Protein AF-A0AA38CW52-F1 (afdb_monomer)

Mean predicted aligned error: 12.87 Å

Organism: NCBI:txid1930061

pLDDT: mean 74.66, std 17.67, range [32.78, 95.69]

Sequence (264 aa):
MTMGLDLRPLRDRVPSAEVERVRSEAAQGLHGTGPANAAGAGGRSVTATVGTIAVVAGVPGVIVGVVVALTEPGLVLPAVVGTVLLVALLGTAVSAGPLRRARRWERHARMELFASRNALTFRMAAEPTEVPGAVATARAATGVHRDVVSGDAGGRRVAMGTRVHRVAQVTSQEHGTRTDHRPRYLTWAALRCEPALGEAELGGVRRDLVRAAGDGVEVLGDADWIVVGHESRWNTARRLPELLTLLEGVAPATAREPDTRDVP

Nearest PDB structures (foldseek):
  2plg-assembly1_A  TM=4.450E-01  e=1.018E-01  Synechococcus elongatus
  2plg-assembly1_B  TM=4.805E-01  e=3.272E-01  Synechococcus elongatus

Structure (mmCIF, N/CA/C/O backbone):
data_AF-A0AA38CW52-F1
#
_entry.id   AF-A0AA38CW52-F1
#
loop_
_atom_site.group_PDB
_atom_site.id
_atom_site.type_symbol
_atom_site.label_atom_id
_atom_site.label_alt_id
_atom_site.label_comp_id
_atom_site.label_asym_id
_atom_site.label_entity_id
_atom_site.label_seq_id
_atom_site.pdbx_PDB_ins_code
_atom_site.Cartn_x
_atom_site.Cartn_y
_atom_site.Cartn_z
_atom_site.occupancy
_atom_site.B_iso_or_equiv
_atom_site.auth_seq_id
_atom_site.auth_comp_id
_atom_site.auth_asym_id
_atom_site.auth_atom_id
_atom_site.pdbx_PDB_model_num
ATOM 1 N N . MET A 1 1 ? -13.386 -11.142 15.582 1.00 60.44 1 MET A N 1
ATOM 2 C CA . MET A 1 1 ? -13.877 -10.887 14.210 1.00 60.44 1 MET A CA 1
ATOM 3 C C . MET A 1 1 ? -12.691 -10.888 13.260 1.00 60.44 1 MET A C 1
ATOM 5 O O . MET A 1 1 ? -11.693 -10.253 13.574 1.00 60.44 1 MET A O 1
ATOM 9 N N . THR A 1 2 ? -12.766 -11.627 12.154 1.00 78.56 2 THR A N 1
ATOM 10 C CA . THR A 1 2 ? -11.749 -11.630 11.085 1.00 78.56 2 THR A CA 1
ATOM 11 C C . THR A 1 2 ? -12.042 -10.510 10.084 1.00 78.56 2 THR A C 1
ATOM 13 O O . THR A 1 2 ? -13.217 -10.246 9.831 1.00 78.56 2 THR A O 1
ATOM 16 N N . MET A 1 3 ? -11.027 -9.886 9.472 1.00 84.38 3 MET A N 1
ATOM 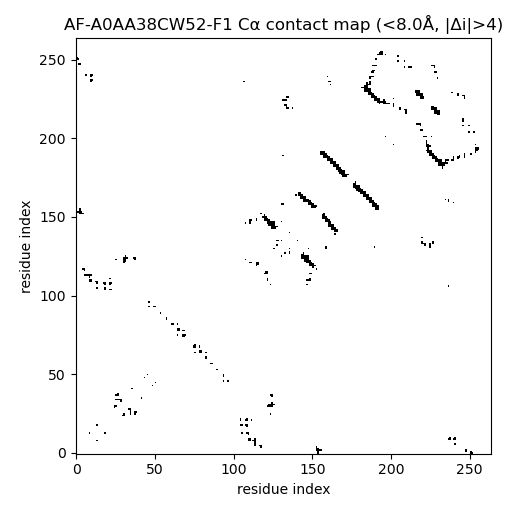17 C CA . MET A 1 3 ? -11.255 -8.801 8.497 1.00 84.38 3 MET A CA 1
ATOM 18 C C . MET A 1 3 ? -11.882 -9.306 7.184 1.00 84.38 3 MET A C 1
ATOM 20 O O . MET A 1 3 ? -12.506 -8.528 6.468 1.00 84.38 3 MET A O 1
ATOM 24 N N . GLY A 1 4 ? -11.758 -10.606 6.884 1.00 88.19 4 GLY A N 1
ATOM 25 C CA . GLY A 1 4 ? -12.446 -11.253 5.757 1.00 88.19 4 GLY A CA 1
ATOM 26 C C . GLY A 1 4 ? -11.907 -10.857 4.380 1.00 88.19 4 GLY A C 1
ATOM 27 O O . GLY A 1 4 ? -12.634 -10.941 3.395 1.00 88.19 4 GLY A O 1
ATOM 28 N N . LEU A 1 5 ? -10.651 -10.410 4.310 1.00 91.88 5 LEU A N 1
ATOM 29 C CA . LEU A 1 5 ? -10.045 -9.889 3.086 1.00 91.88 5 LEU A CA 1
ATOM 30 C C . LEU A 1 5 ? -9.608 -11.017 2.131 1.00 91.88 5 LEU A C 1
ATOM 32 O O . LEU A 1 5 ? -8.896 -11.942 2.527 1.00 91.88 5 LEU A O 1
ATOM 36 N N . ASP A 1 6 ? -9.941 -10.910 0.840 1.00 93.44 6 ASP A N 1
ATOM 37 C CA . ASP A 1 6 ? -9.352 -11.740 -0.215 1.00 93.44 6 ASP A CA 1
ATOM 38 C C . ASP A 1 6 ? -7.913 -11.285 -0.489 1.00 93.44 6 ASP A C 1
ATOM 40 O O . ASP A 1 6 ? -7.669 -10.289 -1.174 1.00 93.44 6 ASP A O 1
ATOM 44 N N . LEU A 1 7 ? -6.946 -12.039 0.040 1.00 92.94 7 LEU A N 1
ATOM 45 C CA . LEU A 1 7 ? -5.513 -11.765 -0.105 1.00 92.94 7 LEU A CA 1
ATOM 46 C C . LEU A 1 7 ? -4.901 -12.341 -1.394 1.00 92.94 7 LEU A C 1
ATOM 48 O O . LEU A 1 7 ? -3.725 -12.081 -1.667 1.00 92.94 7 LEU A O 1
ATOM 52 N N . ARG A 1 8 ? -5.648 -13.121 -2.195 1.00 92.19 8 ARG A N 1
ATOM 53 C CA . ARG A 1 8 ? -5.127 -13.741 -3.432 1.00 92.19 8 ARG A CA 1
ATOM 54 C C . ARG A 1 8 ? -4.538 -12.720 -4.411 1.00 92.19 8 ARG A C 1
ATOM 56 O O . ARG A 1 8 ? -3.411 -12.946 -4.856 1.00 92.19 8 ARG A O 1
ATOM 63 N N . PRO A 1 9 ? -5.177 -11.557 -4.673 1.00 90.94 9 PRO A N 1
ATOM 64 C CA . PRO A 1 9 ? -4.601 -10.538 -5.549 1.00 90.94 9 PRO A CA 1
ATOM 65 C C . PRO A 1 9 ? -3.183 -10.123 -5.151 1.00 90.94 9 PRO A C 1
ATOM 67 O O . PRO A 1 9 ? -2.341 -9.923 -6.018 1.00 90.94 9 PRO A O 1
ATOM 70 N N . LEU A 1 10 ? -2.875 -10.055 -3.851 1.00 89.44 10 LEU A N 1
ATOM 71 C CA . LEU A 1 10 ? -1.559 -9.630 -3.363 1.00 89.44 10 LEU A CA 1
ATOM 72 C C . LEU A 1 10 ? -0.455 -10.680 -3.581 1.00 89.44 10 LEU A C 1
ATOM 74 O O . LEU A 1 10 ? 0.732 -10.337 -3.593 1.00 89.44 10 LEU A O 1
ATOM 78 N N . ARG A 1 11 ? -0.833 -11.950 -3.751 1.00 88.31 11 ARG A N 1
ATOM 79 C CA . ARG A 1 11 ? 0.085 -13.087 -3.920 1.00 88.31 11 ARG A CA 1
ATOM 80 C C . ARG A 1 11 ? 0.289 -13.433 -5.390 1.00 88.31 11 ARG A C 1
ATOM 82 O O . ARG A 1 11 ? 1.412 -13.728 -5.805 1.00 88.31 11 ARG A O 1
ATOM 89 N N . ASP A 1 12 ? -0.779 -13.335 -6.168 1.00 89.19 12 ASP A N 1
ATOM 90 C CA . ASP A 1 12 ? -0.811 -13.834 -7.530 1.00 89.19 12 ASP A CA 1
ATOM 91 C C . ASP A 1 12 ? -0.157 -12.866 -8.532 1.00 89.19 12 ASP A C 1
ATOM 93 O O . ASP A 1 12 ? 0.150 -11.689 -8.268 1.00 89.19 12 ASP A O 1
ATOM 97 N N . ARG A 1 13 ? 0.118 -13.399 -9.725 1.00 88.19 13 ARG A N 1
ATOM 98 C CA . ARG A 1 13 ? 0.497 -12.573 -10.873 1.00 88.19 13 ARG A CA 1
ATOM 99 C C . ARG A 1 13 ? -0.733 -11.836 -11.382 1.00 88.19 13 ARG A C 1
ATOM 101 O O . ARG A 1 13 ? -1.811 -12.413 -11.481 1.00 88.19 13 ARG A O 1
ATOM 108 N N . VAL A 1 14 ? -0.539 -10.575 -11.748 1.00 89.88 14 VAL A N 1
ATOM 109 C CA . VAL A 1 14 ? -1.603 -9.752 -12.319 1.00 89.88 14 VAL A CA 1
ATOM 110 C C . VAL A 1 14 ? -1.649 -9.981 -13.834 1.00 89.88 14 VAL A C 1
ATOM 112 O O . VAL A 1 14 ? -0.596 -9.886 -14.475 1.00 89.88 14 VAL A O 1
ATOM 115 N N . PRO A 1 15 ? -2.818 -10.291 -14.424 1.00 92.19 15 PRO A N 1
ATOM 116 C CA . PRO A 1 15 ? -2.959 -10.411 -15.872 1.00 92.19 15 PRO A CA 1
ATOM 117 C C . PRO A 1 15 ? -2.550 -9.120 -16.588 1.00 92.19 15 PRO A C 1
ATOM 119 O O . PRO A 1 15 ? -2.844 -8.023 -16.121 1.00 92.19 15 PRO A O 1
ATOM 122 N N . SER A 1 16 ? -1.919 -9.226 -17.759 1.00 89.75 16 SER A N 1
ATOM 123 C CA . SER A 1 16 ? -1.466 -8.047 -18.516 1.00 89.75 16 SER A CA 1
ATOM 124 C C . SER A 1 16 ? -2.604 -7.094 -18.896 1.00 89.75 16 SER A C 1
ATOM 126 O O . SER A 1 16 ? -2.389 -5.886 -18.924 1.00 89.75 16 SER A O 1
ATOM 128 N N . ALA A 1 17 ? -3.810 -7.622 -19.131 1.00 91.00 17 ALA A N 1
ATOM 129 C CA . ALA A 1 17 ? -5.000 -6.818 -19.403 1.00 91.00 17 ALA A CA 1
ATOM 130 C C . ALA A 1 17 ? -5.356 -5.888 -18.229 1.00 91.00 17 ALA A C 1
ATOM 132 O O . ALA A 1 17 ? -5.648 -4.716 -18.445 1.00 91.00 17 ALA A O 1
ATOM 133 N N . GLU A 1 18 ? -5.241 -6.373 -16.989 1.00 91.62 18 GLU A N 1
ATOM 134 C CA . GLU A 1 18 ? -5.485 -5.564 -15.786 1.00 91.62 18 GLU A CA 1
ATOM 135 C C . GLU A 1 18 ? -4.424 -4.479 -15.608 1.00 91.62 18 GLU A C 1
ATOM 137 O O . GLU A 1 18 ? -4.729 -3.343 -15.252 1.00 91.62 18 GLU A O 1
ATOM 142 N N . VAL A 1 19 ? -3.165 -4.806 -15.911 1.00 90.19 19 VAL A N 1
ATOM 143 C CA . VAL A 1 19 ? -2.073 -3.827 -15.867 1.00 90.19 19 VAL A CA 1
ATOM 144 C C . VAL A 1 19 ? -2.330 -2.670 -16.832 1.00 90.19 19 VAL A C 1
ATOM 146 O O . VAL A 1 19 ? -2.121 -1.513 -16.466 1.00 90.19 19 VAL A O 1
ATOM 149 N N . GLU A 1 20 ? -2.795 -2.965 -18.047 1.00 88.00 20 GLU A N 1
ATOM 150 C CA . GLU A 1 20 ? -3.087 -1.934 -19.043 1.00 88.00 20 GLU A CA 1
ATOM 151 C C . GLU A 1 20 ? -4.363 -1.147 -18.706 1.00 88.00 20 GLU A C 1
ATOM 153 O O . GLU A 1 20 ? -4.368 0.074 -18.859 1.00 88.00 20 GLU A O 1
ATOM 158 N N . ARG A 1 21 ? -5.399 -1.799 -18.156 1.00 92.44 21 ARG A N 1
ATOM 159 C CA . ARG A 1 21 ? -6.604 -1.116 -17.655 1.00 92.44 21 ARG A CA 1
ATOM 160 C C . ARG A 1 21 ? -6.247 -0.077 -16.595 1.00 92.44 21 ARG A C 1
ATOM 162 O O . ARG A 1 21 ? -6.518 1.106 -16.785 1.00 92.44 21 ARG A O 1
ATOM 169 N N . VAL A 1 22 ? -5.562 -0.492 -15.528 1.00 87.69 22 VAL A N 1
ATOM 170 C CA . VAL A 1 22 ? -5.177 0.400 -14.420 1.00 87.69 22 VAL A CA 1
ATOM 171 C C . VAL A 1 22 ? -4.266 1.526 -14.905 1.00 87.69 22 VAL A C 1
ATOM 173 O O . VAL A 1 22 ? -4.347 2.660 -14.431 1.00 87.69 22 VAL A O 1
ATOM 176 N N . ARG A 1 23 ? -3.415 1.250 -15.895 1.00 87.12 23 ARG A N 1
ATOM 177 C CA . ARG A 1 23 ? -2.596 2.273 -16.544 1.00 87.12 23 ARG A CA 1
ATOM 178 C C . ARG A 1 23 ? -3.428 3.299 -17.310 1.00 87.12 23 ARG A C 1
ATOM 180 O O . ARG A 1 23 ? -3.154 4.493 -17.182 1.00 87.12 23 ARG A O 1
ATOM 187 N N . SER A 1 24 ? -4.413 2.853 -18.084 1.00 84.75 24 SER A N 1
ATOM 188 C CA . SER A 1 24 ? -5.332 3.728 -18.815 1.00 84.75 24 SER A CA 1
ATOM 189 C C . SER A 1 24 ? -6.151 4.596 -17.857 1.00 84.75 24 SER A C 1
ATOM 191 O O . SER A 1 24 ? -6.198 5.813 -18.011 1.00 84.75 24 SER A O 1
ATOM 193 N N . GLU A 1 25 ? -6.727 3.998 -16.817 1.00 87.44 25 GLU A N 1
ATOM 194 C CA . GLU A 1 25 ? -7.509 4.707 -15.798 1.00 87.44 25 GLU A CA 1
ATOM 195 C C . GLU A 1 25 ? -6.670 5.744 -15.040 1.00 87.44 25 GLU A C 1
ATOM 197 O O . GLU A 1 25 ? -7.107 6.869 -14.797 1.00 87.44 25 GLU A O 1
ATOM 202 N N . ALA A 1 26 ? -5.421 5.406 -14.713 1.00 82.38 26 ALA A N 1
ATOM 203 C CA . ALA A 1 26 ? -4.499 6.340 -14.079 1.00 82.38 26 ALA A CA 1
ATOM 204 C C . ALA A 1 26 ? -4.136 7.517 -14.998 1.00 82.38 26 ALA A C 1
ATOM 206 O O . ALA A 1 26 ? -3.998 8.642 -14.520 1.00 82.38 26 ALA A O 1
ATOM 207 N N . ALA A 1 27 ? -4.012 7.287 -16.310 1.00 79.25 27 ALA A N 1
ATOM 208 C CA . ALA A 1 27 ? -3.806 8.358 -17.287 1.00 79.25 27 ALA A CA 1
ATOM 209 C C . ALA A 1 27 ? -5.026 9.293 -17.395 1.00 79.25 27 ALA A C 1
ATOM 211 O O . ALA A 1 27 ? -4.861 10.474 -17.691 1.00 79.25 27 ALA A O 1
ATOM 212 N N . GLN A 1 28 ? -6.222 8.781 -17.097 1.00 83.06 28 GLN A N 1
ATOM 213 C CA . GLN A 1 28 ? -7.472 9.544 -17.012 1.00 83.06 28 GLN A CA 1
ATOM 214 C C . GLN A 1 28 ? -7.678 10.223 -15.644 1.00 83.06 28 GLN A C 1
ATOM 216 O O . GLN A 1 28 ? -8.633 10.973 -15.475 1.00 83.06 28 GLN A O 1
ATOM 221 N N . GLY A 1 29 ? -6.789 9.993 -14.668 1.00 79.50 29 GLY A N 1
ATOM 222 C CA . GLY A 1 29 ? -6.868 10.598 -13.335 1.00 79.50 29 GLY A CA 1
ATOM 223 C C . GLY A 1 29 ? -7.825 9.900 -12.362 1.00 79.50 29 GLY A C 1
ATOM 224 O O . GLY A 1 29 ? -8.112 10.454 -11.305 1.00 79.50 29 GLY A O 1
ATOM 225 N N . LEU A 1 30 ? -8.288 8.683 -12.668 1.00 83.56 30 LEU A N 1
ATOM 226 C CA . LEU A 1 30 ? -9.272 7.962 -11.844 1.00 83.56 30 LEU A CA 1
ATOM 227 C C . LEU A 1 30 ? -8.721 7.459 -10.494 1.00 83.56 30 LEU A C 1
ATOM 229 O O . LEU A 1 30 ? -9.496 7.080 -9.625 1.00 83.56 30 LEU A O 1
ATOM 233 N N . HIS A 1 31 ? -7.398 7.495 -10.289 1.00 80.38 31 HIS A N 1
ATOM 234 C CA . HIS A 1 31 ? -6.713 6.942 -9.107 1.00 80.38 31 HIS A CA 1
ATOM 235 C C . HIS A 1 31 ? -6.038 8.005 -8.207 1.00 80.38 31 HIS A C 1
ATOM 237 O O . HIS A 1 31 ? -5.054 7.697 -7.525 1.00 80.38 31 HIS A O 1
ATOM 243 N N . GLY A 1 32 ? -6.541 9.252 -8.206 1.00 68.19 32 GLY A N 1
ATOM 244 C CA . GLY A 1 32 ? -6.104 10.347 -7.316 1.00 68.19 32 GLY A CA 1
ATOM 245 C C . GLY A 1 32 ? -5.379 11.520 -8.000 1.00 68.19 32 GLY A C 1
ATOM 246 O O . GLY A 1 32 ? -5.269 11.582 -9.226 1.00 68.19 32 GLY A O 1
ATOM 247 N N . THR A 1 33 ? -4.897 12.485 -7.203 1.00 52.78 33 THR A N 1
ATOM 248 C CA . THR A 1 33 ? -4.387 13.782 -7.684 1.00 52.78 33 THR A CA 1
ATOM 249 C C . THR A 1 33 ? -3.126 13.659 -8.551 1.00 52.78 33 THR A C 1
ATOM 251 O O . THR A 1 33 ? -2.007 13.412 -8.095 1.00 52.78 33 THR A O 1
ATOM 254 N N . GLY A 1 34 ? -3.315 13.927 -9.845 1.00 47.53 34 GLY A N 1
ATOM 255 C CA . GLY A 1 34 ? -2.271 14.392 -10.753 1.00 47.53 34 GLY A CA 1
ATOM 256 C C . GLY A 1 34 ? -1.794 13.367 -11.790 1.00 47.53 34 GLY A C 1
ATOM 257 O O . GLY A 1 34 ? -0.942 12.526 -11.479 1.00 47.53 34 GLY A O 1
ATOM 258 N N . PRO A 1 35 ? -2.171 13.545 -13.074 1.00 42.44 35 PRO A N 1
ATOM 259 C CA . PRO A 1 35 ? -1.518 12.896 -14.212 1.00 42.44 35 PRO A CA 1
ATOM 260 C C . PRO A 1 35 ? 0.011 13.050 -14.177 1.00 42.44 35 PRO A C 1
ATOM 262 O O . PRO A 1 35 ? 0.723 12.164 -14.624 1.00 42.44 35 PRO A O 1
ATOM 265 N N . ALA A 1 36 ? 0.542 14.120 -13.574 1.00 42.81 36 ALA A N 1
ATOM 266 C CA . ALA A 1 36 ? 1.979 14.383 -13.457 1.00 42.81 36 ALA A CA 1
ATOM 267 C C . ALA A 1 36 ? 2.754 13.398 -12.548 1.00 42.81 36 ALA A C 1
ATOM 269 O O . ALA A 1 36 ? 3.959 13.225 -12.733 1.00 42.81 36 ALA A O 1
ATOM 270 N N . ASN A 1 37 ? 2.089 12.718 -11.603 1.00 43.88 37 ASN A N 1
ATOM 271 C CA . ASN A 1 37 ? 2.722 11.735 -10.708 1.00 43.88 37 ASN A CA 1
ATOM 272 C C . ASN A 1 37 ? 2.495 10.279 -11.155 1.00 43.88 37 ASN A C 1
ATOM 274 O O . ASN A 1 37 ? 3.374 9.429 -10.950 1.00 43.88 37 ASN A O 1
ATOM 278 N N . ALA A 1 38 ? 1.356 10.001 -11.802 1.00 42.34 38 ALA A N 1
ATOM 279 C CA . ALA A 1 38 ? 1.049 8.717 -12.437 1.00 42.34 38 ALA A CA 1
ATOM 280 C C . ALA A 1 38 ? 1.783 8.560 -13.785 1.00 42.34 38 ALA A C 1
ATOM 282 O O . ALA A 1 38 ? 2.424 7.538 -14.053 1.00 42.34 38 ALA A O 1
ATOM 283 N N . ALA A 1 39 ? 1.796 9.618 -14.598 1.00 41.59 39 ALA A N 1
ATOM 284 C CA . ALA A 1 39 ? 2.570 9.728 -15.821 1.00 41.59 39 ALA A CA 1
ATOM 285 C C . ALA A 1 39 ? 3.923 10.397 -15.544 1.00 41.59 39 ALA A C 1
ATOM 287 O O . ALA A 1 39 ? 4.179 11.541 -15.907 1.00 41.59 39 ALA A O 1
ATOM 288 N N . GLY A 1 40 ? 4.902 9.604 -15.108 1.00 40.69 40 GLY A N 1
ATOM 289 C CA . GLY A 1 40 ? 6.299 9.851 -15.501 1.00 40.69 40 GLY A CA 1
ATOM 290 C C . GLY A 1 40 ? 6.522 9.686 -17.022 1.00 40.69 40 GLY A C 1
ATOM 291 O O . GLY A 1 40 ? 7.541 9.132 -17.430 1.00 40.69 40 GLY A O 1
ATOM 292 N N . ALA A 1 41 ? 5.535 10.056 -17.846 1.00 38.53 41 ALA A N 1
ATOM 293 C CA . ALA A 1 41 ? 5.331 9.636 -19.229 1.00 38.53 41 ALA A CA 1
ATOM 294 C C . ALA A 1 41 ? 4.712 10.744 -20.111 1.00 38.53 41 ALA A C 1
ATOM 296 O O . ALA A 1 41 ? 4.044 10.441 -21.090 1.00 38.53 41 ALA A O 1
ATOM 297 N N . GLY A 1 42 ? 4.954 12.017 -19.783 1.00 32.81 42 GLY A N 1
ATOM 298 C CA . GLY A 1 42 ? 4.853 13.138 -20.734 1.00 32.81 42 GLY A CA 1
ATOM 299 C C . GLY A 1 42 ? 6.216 13.715 -21.147 1.00 32.81 42 GLY A C 1
ATOM 300 O O . GLY A 1 42 ? 6.309 14.504 -22.079 1.00 32.81 42 GLY A O 1
ATOM 301 N N . GLY A 1 43 ? 7.306 13.313 -20.485 1.00 32.78 43 GLY A N 1
ATOM 302 C CA . GLY A 1 43 ? 8.653 13.647 -20.934 1.00 32.78 43 GLY A CA 1
ATOM 303 C C . GLY A 1 43 ? 9.012 12.764 -22.119 1.00 32.78 43 GLY A C 1
ATOM 304 O O . GLY A 1 43 ? 9.031 11.540 -21.956 1.00 32.78 43 GLY A O 1
ATOM 305 N N . ARG A 1 44 ? 9.277 13.379 -23.286 1.00 37.06 44 ARG A N 1
ATOM 306 C CA . ARG A 1 44 ? 9.919 12.762 -24.465 1.00 37.06 44 ARG A CA 1
ATOM 307 C C . ARG A 1 44 ? 10.756 11.579 -24.018 1.00 37.06 44 ARG A C 1
ATOM 309 O O . ARG A 1 44 ? 11.644 11.757 -23.185 1.00 37.06 44 ARG A O 1
ATOM 316 N N . SER A 1 45 ? 10.394 10.383 -24.475 1.00 34.88 45 SER A N 1
ATOM 317 C CA . SER A 1 45 ? 10.873 9.160 -23.850 1.00 34.88 45 SER A CA 1
ATOM 318 C C . SER A 1 45 ? 12.405 9.191 -23.783 1.00 34.88 45 SER A C 1
ATOM 320 O O . SER A 1 45 ? 13.094 9.076 -24.790 1.00 34.88 45 SER A O 1
ATOM 322 N N . VAL A 1 46 ? 12.948 9.381 -22.578 1.00 41.62 46 VAL A N 1
ATOM 323 C CA . VAL A 1 46 ? 14.396 9.318 -22.333 1.00 41.62 46 VAL A CA 1
ATOM 324 C C . VAL A 1 46 ? 14.909 7.927 -22.718 1.00 41.62 46 VAL A C 1
ATOM 326 O O . VAL A 1 46 ? 16.066 7.768 -23.041 1.00 41.62 46 VAL A O 1
ATOM 329 N N . THR A 1 47 ? 14.033 6.925 -22.804 1.00 40.19 47 THR A N 1
ATOM 330 C CA . THR A 1 47 ? 14.289 5.619 -23.425 1.00 40.19 47 THR A CA 1
ATOM 331 C C . THR A 1 47 ? 14.520 5.678 -24.942 1.00 40.19 47 THR A C 1
ATOM 333 O O . THR A 1 47 ? 15.368 4.948 -25.433 1.00 40.19 47 THR A O 1
ATOM 336 N N . ALA A 1 48 ? 13.839 6.556 -25.680 1.00 38.59 48 ALA A N 1
ATOM 337 C CA . ALA A 1 48 ? 14.105 6.817 -27.095 1.00 38.59 48 ALA A CA 1
ATOM 338 C C . ALA A 1 48 ? 15.354 7.684 -27.242 1.00 38.59 48 ALA A C 1
ATOM 340 O O . ALA A 1 48 ? 16.199 7.359 -28.059 1.00 38.59 48 ALA A O 1
ATOM 341 N N . THR A 1 49 ? 15.552 8.714 -26.414 1.00 41.34 49 THR A N 1
ATOM 342 C CA . THR A 1 49 ? 16.761 9.551 -26.495 1.00 41.34 49 THR A CA 1
ATOM 343 C C . THR A 1 49 ? 18.019 8.787 -26.067 1.00 41.34 49 THR A C 1
ATOM 345 O O . THR A 1 49 ? 19.017 8.842 -26.767 1.00 41.34 49 THR A O 1
ATOM 348 N N . VAL A 1 50 ? 17.980 8.002 -24.985 1.00 41.41 50 VAL A N 1
ATOM 349 C CA . VAL A 1 50 ? 19.100 7.153 -24.528 1.00 41.41 50 VAL A CA 1
ATOM 350 C C . VAL A 1 50 ? 19.259 5.915 -25.407 1.00 41.41 50 VAL A C 1
ATOM 352 O O . VAL A 1 50 ? 20.386 5.509 -25.643 1.00 41.41 50 VAL A O 1
ATOM 355 N N . GLY A 1 51 ? 18.178 5.348 -25.954 1.00 38.59 51 GLY A N 1
ATOM 356 C CA . GLY A 1 51 ? 18.262 4.299 -26.976 1.00 38.59 51 GLY A CA 1
ATOM 357 C C . GLY A 1 51 ? 18.929 4.805 -28.258 1.00 38.59 51 GLY A C 1
ATOM 358 O O . GLY A 1 51 ? 19.802 4.137 -28.798 1.00 38.59 51 GLY A O 1
ATOM 359 N N . THR A 1 52 ? 18.606 6.030 -28.681 1.00 45.31 52 THR A N 1
ATOM 360 C CA . THR A 1 52 ? 19.250 6.680 -29.831 1.00 45.31 52 THR A CA 1
ATOM 361 C C . THR A 1 52 ? 20.697 7.048 -29.506 1.00 45.31 52 THR A C 1
ATOM 363 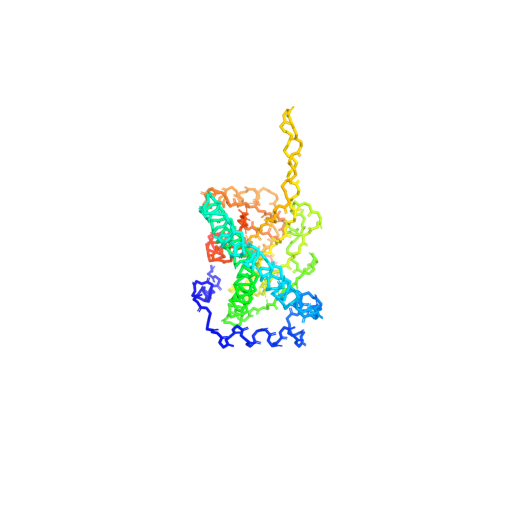O O . THR A 1 52 ? 21.568 6.775 -30.313 1.00 45.31 52 THR A O 1
ATOM 366 N N . ILE A 1 53 ? 21.005 7.567 -28.310 1.00 45.62 53 ILE A N 1
ATOM 367 C CA . ILE A 1 53 ? 22.387 7.873 -27.890 1.00 45.62 53 ILE A CA 1
ATOM 368 C C . ILE A 1 53 ? 23.228 6.595 -27.735 1.00 45.62 53 ILE A C 1
ATOM 370 O O . ILE A 1 53 ? 24.385 6.590 -28.134 1.00 45.62 53 ILE 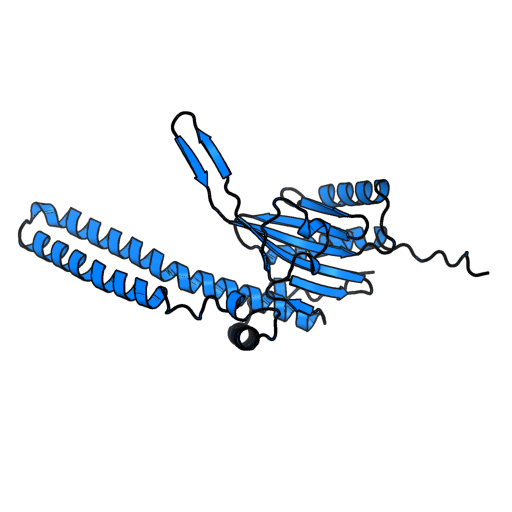A O 1
ATOM 374 N N . ALA A 1 54 ? 22.674 5.497 -27.215 1.00 45.28 54 ALA A N 1
ATOM 375 C CA . ALA A 1 54 ? 23.378 4.219 -27.082 1.00 45.28 54 ALA A CA 1
ATOM 376 C C . ALA A 1 54 ? 23.679 3.582 -28.448 1.00 45.28 54 ALA A C 1
ATOM 378 O O . ALA A 1 54 ? 24.761 3.032 -28.638 1.00 45.28 54 ALA A O 1
ATOM 379 N N . VAL A 1 55 ? 22.762 3.704 -29.414 1.00 49.88 55 VAL A N 1
ATOM 380 C CA . VAL A 1 55 ? 22.988 3.273 -30.802 1.00 49.88 55 VAL A CA 1
ATOM 381 C C . VAL A 1 55 ? 23.979 4.209 -31.510 1.00 49.88 55 VAL A C 1
ATOM 383 O O . VAL A 1 55 ? 24.909 3.734 -32.152 1.00 49.88 55 VAL A O 1
ATOM 386 N N . VAL A 1 56 ? 23.861 5.528 -31.331 1.00 51.66 56 VAL A N 1
ATOM 387 C CA . VAL A 1 56 ? 24.728 6.534 -31.974 1.00 51.66 56 VAL A CA 1
ATOM 388 C C . VAL A 1 56 ? 26.143 6.572 -31.381 1.00 51.66 56 VAL A C 1
ATOM 390 O O . VAL A 1 56 ? 27.073 6.882 -32.111 1.00 51.66 56 VAL A O 1
ATOM 393 N N . ALA A 1 57 ? 26.346 6.225 -30.106 1.00 48.56 57 ALA A N 1
ATOM 394 C CA . ALA A 1 57 ? 27.674 6.138 -29.482 1.00 48.56 57 ALA A CA 1
ATOM 395 C C . ALA A 1 57 ? 28.297 4.731 -29.574 1.00 48.56 57 ALA A C 1
ATOM 397 O O . ALA A 1 57 ? 29.519 4.601 -29.642 1.00 48.56 57 ALA A O 1
ATOM 398 N N . GLY A 1 58 ? 27.476 3.675 -29.615 1.00 51.19 58 GLY A N 1
ATOM 399 C CA . GLY A 1 58 ? 27.943 2.296 -29.772 1.00 51.19 58 GLY A CA 1
ATOM 400 C C . GLY A 1 58 ? 28.463 1.996 -31.179 1.00 51.19 58 GLY A C 1
ATOM 401 O O . GLY A 1 58 ? 29.470 1.309 -31.318 1.00 51.19 58 GLY A O 1
ATOM 402 N N . VAL A 1 59 ? 27.834 2.555 -32.219 1.00 57.53 59 VAL A N 1
ATOM 403 C CA . VAL A 1 59 ? 28.242 2.344 -33.620 1.00 57.53 59 VAL A CA 1
ATOM 404 C C . VAL A 1 59 ? 29.658 2.879 -33.909 1.00 57.53 59 VAL A C 1
ATOM 406 O O . VAL A 1 59 ? 30.458 2.110 -34.436 1.00 57.53 59 VAL A O 1
ATOM 409 N N . PRO A 1 60 ? 30.053 4.104 -33.507 1.00 60.00 60 PRO A N 1
ATOM 410 C CA . PRO A 1 60 ? 31.435 4.572 -33.625 1.00 60.00 60 PRO A CA 1
ATOM 411 C C . PRO A 1 60 ? 32.434 3.714 -32.846 1.00 60.00 60 PRO A C 1
ATOM 413 O O . PRO A 1 60 ? 33.511 3.441 -33.360 1.00 60.00 60 PRO A O 1
ATOM 416 N N . GLY A 1 61 ? 32.084 3.244 -31.642 1.00 57.62 61 GLY A N 1
ATOM 417 C CA . GLY A 1 61 ? 32.952 2.364 -30.850 1.00 57.62 61 GLY A CA 1
ATOM 418 C C . GLY A 1 61 ? 33.195 1.008 -31.520 1.00 57.62 61 GLY A C 1
ATOM 419 O O . GLY A 1 61 ? 34.329 0.542 -31.571 1.00 57.62 61 GLY A O 1
ATOM 420 N N . VAL A 1 62 ? 32.150 0.415 -32.108 1.00 58.94 62 VAL A N 1
ATOM 421 C CA . VAL A 1 62 ? 32.250 -0.818 -32.907 1.00 58.94 62 VAL A CA 1
ATOM 422 C C . VAL A 1 62 ? 33.071 -0.578 -34.176 1.00 58.94 62 VAL A C 1
ATOM 424 O O . VAL A 1 62 ? 33.933 -1.388 -34.496 1.00 58.94 62 VAL A O 1
ATOM 427 N N . ILE A 1 63 ? 32.859 0.543 -34.872 1.00 62.66 63 ILE A N 1
ATOM 428 C CA . ILE A 1 63 ? 33.623 0.905 -36.076 1.00 62.66 63 ILE A CA 1
ATOM 429 C C . ILE A 1 63 ? 35.105 1.101 -35.738 1.00 62.66 63 ILE A C 1
ATOM 431 O O . ILE A 1 63 ? 35.952 0.535 -36.417 1.00 62.66 63 ILE A O 1
ATOM 435 N N . VAL A 1 64 ? 35.436 1.834 -34.671 1.00 63.09 64 VAL A N 1
ATOM 436 C CA . VAL A 1 64 ? 36.824 2.027 -34.218 1.00 63.09 64 VAL A CA 1
ATOM 437 C C . VAL A 1 64 ? 37.447 0.698 -33.787 1.00 63.09 64 VAL A C 1
ATOM 439 O O . VAL A 1 64 ? 38.576 0.415 -34.172 1.00 63.09 64 VAL A O 1
ATOM 442 N N . GLY A 1 65 ? 36.714 -0.153 -33.062 1.00 57.12 65 GLY A N 1
ATOM 443 C CA . GLY A 1 65 ? 37.184 -1.486 -32.678 1.00 57.12 65 GLY A CA 1
ATOM 444 C C . GLY A 1 65 ? 37.476 -2.389 -33.881 1.00 57.12 65 GLY A C 1
ATOM 445 O O . GLY A 1 65 ? 38.493 -3.077 -33.892 1.00 57.12 65 GLY A O 1
ATOM 446 N N . VAL A 1 66 ? 36.633 -2.341 -34.919 1.00 61.31 66 VAL A N 1
ATOM 447 C CA . VAL A 1 66 ? 36.836 -3.071 -36.182 1.00 61.31 66 VAL A CA 1
ATOM 448 C C . VAL A 1 66 ? 38.008 -2.492 -36.979 1.00 61.31 66 VAL A C 1
ATOM 450 O O . VAL A 1 66 ? 38.832 -3.256 -37.468 1.00 61.31 66 VAL A O 1
ATOM 453 N N . VAL A 1 67 ? 38.137 -1.165 -37.077 1.00 65.75 67 VAL A N 1
ATOM 454 C CA . VAL A 1 67 ? 39.246 -0.504 -37.790 1.00 65.75 67 VAL A CA 1
ATOM 455 C C . VAL A 1 67 ? 40.589 -0.797 -37.117 1.00 65.75 67 VAL A C 1
ATOM 457 O O . VAL A 1 67 ? 41.514 -1.216 -37.801 1.00 65.75 67 VAL A O 1
ATOM 460 N N . VAL A 1 68 ? 40.685 -0.672 -35.788 1.00 60.34 68 VAL A N 1
ATOM 461 C CA . VAL A 1 68 ? 41.909 -0.985 -35.025 1.00 60.34 68 VAL A CA 1
ATOM 462 C C . VAL A 1 68 ? 42.273 -2.466 -35.142 1.00 60.34 68 VAL A C 1
ATOM 464 O O . VAL A 1 68 ? 43.444 -2.796 -35.310 1.00 60.34 68 VAL A O 1
ATOM 467 N N . ALA A 1 69 ? 41.282 -3.363 -35.122 1.00 58.97 69 ALA A N 1
ATOM 468 C CA . ALA A 1 69 ? 41.512 -4.792 -35.325 1.00 58.97 69 ALA A CA 1
ATOM 469 C C . ALA A 1 69 ? 42.016 -5.133 -36.742 1.00 58.97 69 ALA A C 1
ATOM 471 O O . ALA A 1 69 ? 42.723 -6.124 -36.915 1.00 58.97 69 ALA A O 1
ATOM 472 N N . LEU A 1 70 ? 41.665 -4.324 -37.748 1.00 63.19 70 LEU A N 1
ATOM 473 C CA . LEU A 1 70 ? 42.128 -4.481 -39.129 1.00 63.19 70 LEU A CA 1
ATOM 474 C C . LEU A 1 70 ? 43.513 -3.859 -39.370 1.00 63.19 70 LEU A C 1
ATOM 476 O O . LEU A 1 70 ? 44.214 -4.307 -40.275 1.00 63.19 70 LEU A O 1
ATOM 480 N N . THR A 1 71 ? 43.919 -2.851 -38.588 1.00 68.25 71 THR A N 1
ATOM 481 C CA . THR A 1 71 ? 45.205 -2.150 -38.760 1.00 68.25 71 THR A CA 1
ATOM 482 C C . THR A 1 71 ? 46.317 -2.647 -37.838 1.00 68.25 71 THR A C 1
ATOM 484 O O . THR A 1 71 ? 47.482 -2.564 -38.216 1.00 68.25 71 THR A O 1
ATOM 487 N N . GLU A 1 72 ? 45.996 -3.177 -36.652 1.00 64.19 72 GLU A N 1
ATOM 488 C CA . GLU A 1 72 ? 46.988 -3.642 -35.673 1.00 64.19 72 GLU A CA 1
ATOM 489 C C . GLU A 1 72 ? 46.616 -5.016 -35.078 1.00 64.19 72 GLU A C 1
ATOM 491 O O . GLU A 1 72 ? 45.826 -5.103 -34.130 1.00 64.19 72 GLU A O 1
ATOM 496 N N . PRO A 1 73 ? 47.217 -6.123 -35.562 1.00 59.16 73 PRO A N 1
ATOM 497 C CA . PRO A 1 73 ? 46.837 -7.477 -35.144 1.00 59.16 73 PRO A CA 1
ATOM 498 C C . PRO A 1 73 ? 47.099 -7.761 -33.652 1.00 59.16 73 PRO A C 1
ATOM 500 O O . PRO A 1 73 ? 46.497 -8.671 -33.086 1.00 59.16 73 PRO A O 1
ATOM 503 N N . GLY A 1 74 ? 47.951 -6.967 -32.989 1.00 64.69 74 GLY A N 1
ATOM 504 C CA . GLY A 1 74 ? 48.257 -7.089 -31.559 1.00 64.69 74 GLY A CA 1
ATOM 505 C C . GLY A 1 74 ? 47.192 -6.527 -30.605 1.00 64.69 74 GLY A C 1
ATOM 506 O O . GLY A 1 74 ? 47.212 -6.858 -29.421 1.00 64.69 74 GLY A O 1
ATOM 507 N N . LEU A 1 75 ? 46.245 -5.713 -31.092 1.00 57.31 75 LEU A N 1
ATOM 508 C CA . LEU A 1 75 ? 45.230 -5.032 -30.267 1.00 57.31 75 LEU A CA 1
ATOM 509 C C . LEU A 1 75 ? 43.797 -5.547 -30.486 1.00 57.31 75 LEU A C 1
ATOM 511 O O . LEU A 1 75 ? 42.854 -5.053 -29.866 1.00 57.31 75 LEU A O 1
ATOM 515 N N . VAL A 1 76 ? 43.624 -6.582 -31.310 1.00 58.25 76 VAL A N 1
ATOM 516 C CA . VAL A 1 76 ? 42.315 -7.160 -31.658 1.00 58.25 76 VAL A CA 1
ATOM 517 C C . VAL A 1 76 ? 41.559 -7.638 -30.414 1.00 58.25 76 VAL A C 1
ATOM 519 O O . VAL A 1 76 ? 40.391 -7.304 -30.220 1.00 58.25 76 VAL A O 1
ATOM 522 N N . LEU A 1 77 ? 42.229 -8.392 -29.538 1.00 57.88 77 LEU A N 1
ATOM 523 C CA . LEU A 1 77 ? 41.608 -8.964 -28.342 1.00 57.88 77 LEU A CA 1
ATOM 524 C C . LEU A 1 77 ? 41.098 -7.885 -27.358 1.00 57.88 77 LEU A C 1
ATOM 526 O O . LEU A 1 77 ? 39.922 -7.941 -26.993 1.00 57.88 77 LEU A O 1
ATOM 530 N N . PRO A 1 78 ? 41.899 -6.876 -26.949 1.00 59.81 78 PRO A N 1
ATOM 531 C CA . PRO A 1 78 ? 41.413 -5.822 -26.058 1.00 59.81 78 PRO A CA 1
ATOM 532 C C . PRO A 1 78 ? 40.352 -4.916 -26.705 1.00 59.81 78 PRO A C 1
ATOM 534 O O . PRO A 1 78 ? 39.415 -4.514 -26.013 1.00 59.81 78 PRO A O 1
ATOM 537 N N . ALA A 1 79 ? 40.427 -4.642 -28.014 1.00 57.66 79 ALA A N 1
ATOM 538 C CA . ALA A 1 79 ? 39.422 -3.839 -28.720 1.00 57.66 79 ALA A CA 1
ATOM 539 C C . ALA A 1 79 ? 38.053 -4.543 -28.797 1.00 57.66 79 ALA A C 1
ATOM 541 O O . ALA A 1 79 ? 37.011 -3.929 -28.538 1.00 57.66 79 ALA A O 1
ATOM 542 N N . VAL A 1 80 ? 38.039 -5.851 -29.075 1.00 60.78 80 VAL A N 1
ATOM 543 C CA . VAL A 1 80 ? 36.812 -6.663 -29.084 1.00 60.78 80 VAL A CA 1
ATOM 544 C C . VAL A 1 80 ? 36.230 -6.789 -27.674 1.00 60.78 80 VAL A C 1
ATOM 546 O O . VAL A 1 80 ? 35.036 -6.554 -27.483 1.00 60.78 80 VAL A O 1
ATOM 549 N N . VAL A 1 81 ? 37.060 -7.082 -26.667 1.00 67.31 81 VAL A N 1
ATOM 550 C CA . VAL A 1 81 ? 36.617 -7.195 -25.265 1.00 67.31 81 VAL A CA 1
ATOM 551 C C . VAL A 1 81 ? 36.040 -5.872 -24.754 1.00 67.31 81 VAL A C 1
ATOM 553 O O . VAL A 1 81 ? 34.962 -5.871 -24.157 1.00 67.31 81 VAL A O 1
ATOM 556 N N . GLY A 1 82 ? 36.697 -4.741 -25.035 1.00 65.19 82 GLY A N 1
ATOM 557 C CA . GLY A 1 82 ? 36.209 -3.409 -24.669 1.00 65.19 82 GLY A CA 1
ATOM 558 C C . GLY A 1 82 ? 34.865 -3.069 -25.319 1.00 65.19 82 GLY A C 1
ATOM 559 O O . GLY A 1 82 ? 33.967 -2.554 -24.652 1.00 65.19 82 GLY A O 1
ATOM 560 N N . THR A 1 83 ? 34.685 -3.435 -26.590 1.00 61.66 83 THR A N 1
ATOM 561 C CA . THR A 1 83 ? 33.431 -3.213 -27.328 1.00 61.66 83 THR A CA 1
ATOM 562 C C . THR A 1 83 ? 32.288 -4.065 -26.773 1.00 61.66 83 THR A C 1
ATOM 564 O O . THR A 1 83 ? 31.190 -3.555 -26.545 1.00 61.66 83 THR A O 1
ATOM 567 N N . VAL A 1 84 ? 32.539 -5.346 -26.483 1.00 64.25 84 VAL A N 1
ATOM 568 C CA . VAL A 1 84 ? 31.543 -6.246 -25.876 1.00 64.25 84 VAL A CA 1
ATOM 569 C C . VAL A 1 84 ? 31.138 -5.758 -24.484 1.00 64.25 84 VAL A C 1
ATOM 571 O O . VAL A 1 84 ? 29.948 -5.733 -24.172 1.00 64.25 84 VAL A O 1
ATOM 574 N N . LEU A 1 85 ? 32.093 -5.305 -23.664 1.00 63.03 85 LEU A N 1
ATOM 575 C CA . LEU A 1 85 ? 31.820 -4.714 -22.349 1.00 63.03 85 LEU A CA 1
ATOM 576 C C . LEU A 1 85 ? 30.978 -3.440 -22.449 1.00 63.03 85 LEU A C 1
ATOM 578 O O . LEU A 1 85 ? 30.011 -3.289 -21.702 1.00 63.03 85 LEU A O 1
ATOM 582 N N . LEU A 1 86 ? 31.299 -2.549 -23.389 1.00 65.50 86 LEU A N 1
ATOM 583 C CA . LEU A 1 86 ? 30.545 -1.318 -23.621 1.00 65.50 86 LEU A CA 1
ATOM 584 C C . LEU A 1 86 ? 29.100 -1.621 -24.048 1.00 65.50 86 LEU A C 1
ATOM 586 O O . LEU A 1 86 ? 28.159 -1.054 -23.490 1.00 65.50 86 LEU A O 1
ATOM 590 N N . VAL A 1 87 ? 28.910 -2.551 -24.989 1.00 63.41 87 VAL A N 1
ATOM 591 C CA . VAL A 1 87 ? 27.583 -2.978 -25.464 1.00 63.41 87 VAL A CA 1
ATOM 592 C C . VAL A 1 87 ? 26.803 -3.686 -24.355 1.00 63.41 87 VAL A C 1
ATOM 594 O O . VAL A 1 87 ? 25.614 -3.423 -24.192 1.00 63.41 87 VAL A O 1
ATOM 597 N N . ALA A 1 88 ? 27.445 -4.525 -23.541 1.00 60.66 88 ALA A N 1
ATOM 598 C CA . ALA A 1 88 ? 26.808 -5.170 -22.394 1.00 60.66 88 ALA A CA 1
ATOM 599 C C . ALA A 1 88 ? 26.376 -4.149 -21.320 1.00 60.66 88 ALA A C 1
ATOM 601 O O . ALA A 1 88 ? 25.266 -4.228 -20.785 1.00 60.66 88 ALA A O 1
ATOM 602 N N . LEU A 1 89 ? 27.207 -3.143 -21.031 1.00 59.66 89 LEU A N 1
ATOM 603 C CA . LEU A 1 89 ? 26.890 -2.063 -20.089 1.00 59.66 89 LEU A CA 1
ATOM 604 C C . LEU A 1 89 ? 25.761 -1.155 -20.602 1.00 59.66 89 LEU A C 1
ATOM 606 O O . LEU A 1 89 ? 24.826 -0.843 -19.863 1.00 59.66 89 LEU A O 1
ATOM 610 N N . LEU A 1 90 ? 25.786 -0.777 -21.881 1.00 57.97 90 LEU A N 1
ATOM 611 C CA . LEU A 1 90 ? 24.708 -0.004 -22.505 1.00 57.97 90 LEU A CA 1
ATOM 612 C C . LEU A 1 90 ? 23.412 -0.823 -22.598 1.00 57.97 90 LEU A C 1
ATOM 614 O O . LEU A 1 90 ? 22.337 -0.326 -22.258 1.00 57.97 90 LEU A O 1
ATOM 618 N N . 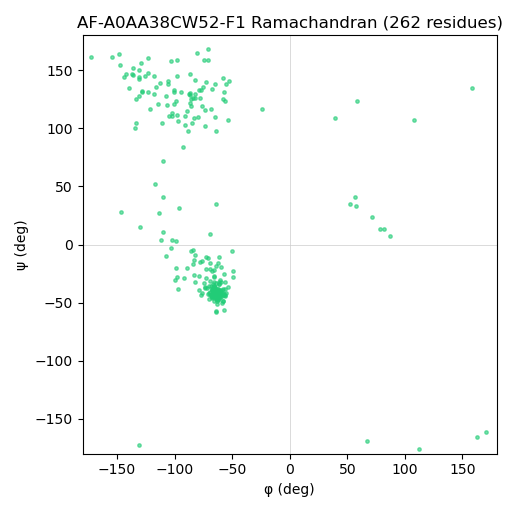GLY A 1 91 ? 23.503 -2.100 -22.973 1.00 53.94 91 GLY A N 1
ATOM 619 C CA . GLY A 1 91 ? 22.367 -3.014 -23.074 1.00 53.94 91 GLY A CA 1
ATOM 620 C C . GLY A 1 91 ? 21.675 -3.252 -21.731 1.00 53.94 91 GLY A C 1
ATOM 621 O O . GLY A 1 91 ? 20.442 -3.239 -21.652 1.00 53.94 91 GLY A O 1
ATOM 622 N N . THR A 1 92 ? 22.439 -3.384 -20.643 1.00 55.12 92 THR A N 1
ATOM 623 C CA . THR A 1 92 ? 21.880 -3.502 -19.285 1.00 55.12 92 THR A CA 1
ATOM 624 C C . THR A 1 92 ? 21.203 -2.209 -18.822 1.00 55.12 92 THR A C 1
ATOM 626 O O . THR A 1 92 ? 20.114 -2.271 -18.243 1.00 55.12 92 THR A O 1
ATOM 629 N N . ALA A 1 93 ? 21.771 -1.038 -19.131 1.00 52.28 93 ALA A N 1
ATOM 630 C CA . ALA A 1 93 ? 21.176 0.258 -18.799 1.00 52.28 93 ALA A CA 1
ATOM 631 C C . ALA A 1 93 ? 19.855 0.519 -19.553 1.00 52.28 93 ALA A C 1
ATOM 633 O O . ALA A 1 93 ? 18.871 0.949 -18.942 1.00 52.28 93 ALA A O 1
ATOM 634 N N . VAL A 1 94 ? 19.797 0.199 -20.851 1.00 55.25 94 VAL A N 1
ATOM 635 C CA . VAL A 1 94 ? 18.592 0.362 -21.686 1.00 55.25 94 VAL A CA 1
ATOM 636 C C . VAL A 1 94 ? 17.483 -0.614 -21.267 1.00 55.25 94 VAL A C 1
ATOM 638 O O . VAL A 1 94 ? 16.310 -0.238 -21.226 1.00 55.25 94 VAL A O 1
ATOM 641 N N . SER A 1 95 ? 17.835 -1.834 -20.852 1.00 53.19 95 SER A N 1
ATOM 642 C CA . SER A 1 95 ? 16.863 -2.875 -20.479 1.00 53.19 95 SER A CA 1
ATOM 643 C C . SER A 1 95 ? 16.272 -2.703 -19.072 1.00 53.19 95 SER A C 1
ATOM 645 O O . SER A 1 95 ? 15.137 -3.110 -18.808 1.00 53.19 95 SER A O 1
ATOM 647 N N . ALA A 1 96 ? 16.995 -2.069 -18.142 1.00 57.69 96 ALA A N 1
ATOM 648 C CA . ALA A 1 96 ? 16.530 -1.909 -16.760 1.00 57.69 96 ALA A CA 1
ATOM 649 C C . ALA A 1 96 ? 15.328 -0.953 -16.628 1.00 57.69 96 ALA A C 1
ATOM 651 O O . ALA A 1 96 ? 14.487 -1.131 -15.741 1.00 57.69 96 ALA A O 1
ATOM 652 N N . GLY A 1 97 ? 15.231 0.064 -17.489 1.00 63.28 97 GLY A N 1
ATOM 653 C CA . GLY A 1 97 ? 14.164 1.070 -17.451 1.00 63.28 97 GLY A CA 1
ATOM 654 C C . GLY A 1 97 ? 12.764 0.491 -17.714 1.00 63.28 97 GLY A C 1
ATOM 655 O O . GLY A 1 97 ? 11.888 0.625 -16.850 1.00 63.28 97 GLY A O 1
ATOM 656 N N . PRO A 1 98 ? 12.540 -0.179 -18.861 1.00 71.12 98 PRO A N 1
ATOM 657 C CA . PRO A 1 98 ? 11.266 -0.816 -19.194 1.00 71.12 98 PRO A CA 1
ATOM 658 C C . PRO A 1 98 ? 10.832 -1.853 -18.156 1.00 71.12 98 PRO A C 1
ATOM 660 O O . PRO A 1 98 ? 9.691 -1.818 -17.700 1.00 71.12 98 PRO A O 1
ATOM 663 N N . LEU A 1 99 ? 11.756 -2.700 -17.688 1.00 72.62 99 LEU A N 1
ATOM 664 C CA . LEU A 1 99 ? 11.467 -3.714 -16.669 1.00 72.62 99 LEU A CA 1
ATOM 665 C C . LEU A 1 99 ? 11.016 -3.092 -15.339 1.00 72.62 99 LEU A C 1
ATOM 667 O O . LEU A 1 99 ? 10.068 -3.569 -14.714 1.00 72.62 99 LEU A O 1
ATOM 671 N N . ARG A 1 100 ? 11.651 -1.996 -14.903 1.00 72.94 100 ARG A N 1
ATOM 672 C CA . ARG A 1 100 ? 11.239 -1.266 -13.690 1.00 72.94 100 ARG A CA 1
ATOM 673 C C . ARG A 1 100 ? 9.862 -0.621 -13.844 1.00 72.94 100 ARG A C 1
ATOM 675 O O . ARG A 1 100 ? 9.107 -0.597 -12.873 1.00 72.94 100 ARG A O 1
ATOM 682 N N . ARG A 1 101 ? 9.524 -0.108 -15.035 1.00 77.19 101 ARG A N 1
ATOM 683 C CA . ARG A 1 101 ? 8.186 0.436 -15.332 1.00 77.19 101 ARG A CA 1
ATOM 684 C C . ARG A 1 101 ? 7.127 -0.664 -15.348 1.00 77.19 101 ARG A C 1
ATOM 686 O O . ARG A 1 101 ? 6.101 -0.488 -14.702 1.00 77.19 101 ARG A O 1
ATOM 693 N N . ALA A 1 102 ? 7.397 -1.794 -15.996 1.00 79.62 102 ALA A N 1
ATOM 694 C CA . ALA A 1 102 ? 6.485 -2.935 -16.031 1.00 79.62 102 ALA A CA 1
ATOM 695 C C . ALA A 1 102 ? 6.178 -3.449 -14.616 1.00 79.62 102 ALA A C 1
ATOM 697 O O . ALA A 1 102 ? 5.020 -3.505 -14.220 1.00 79.62 102 ALA A O 1
ATOM 698 N N . ARG A 1 103 ? 7.212 -3.688 -13.794 1.00 84.38 103 ARG A N 1
ATOM 699 C CA . ARG A 1 103 ? 7.043 -4.103 -12.387 1.00 84.38 103 ARG A CA 1
ATOM 700 C C . ARG A 1 103 ? 6.295 -3.073 -11.542 1.00 84.38 103 ARG A C 1
ATOM 702 O O . ARG A 1 103 ? 5.579 -3.433 -10.613 1.00 84.38 103 ARG A O 1
ATOM 709 N N . ARG A 1 104 ? 6.484 -1.780 -11.828 1.00 84.94 104 ARG A N 1
ATOM 710 C CA . ARG A 1 104 ? 5.761 -0.702 -11.147 1.00 84.94 104 ARG A CA 1
ATOM 711 C C . ARG A 1 104 ? 4.268 -0.769 -11.464 1.00 84.94 104 ARG A C 1
ATOM 713 O O . ARG A 1 104 ? 3.479 -0.712 -10.531 1.00 84.94 104 ARG A O 1
ATOM 720 N N . TRP A 1 105 ? 3.904 -0.895 -12.736 1.00 87.31 105 TRP A N 1
ATOM 721 C CA . TRP A 1 105 ? 2.506 -0.982 -13.160 1.00 87.31 105 TRP A CA 1
ATOM 722 C C . TRP A 1 105 ? 1.836 -2.271 -12.700 1.00 87.31 105 TRP A C 1
ATOM 724 O O . TRP A 1 105 ? 0.719 -2.221 -12.204 1.00 87.31 105 TRP A O 1
ATOM 734 N N . GLU A 1 106 ? 2.549 -3.395 -12.739 1.00 90.06 106 GLU A N 1
ATOM 735 C CA . GLU A 1 106 ? 2.064 -4.650 -12.160 1.00 90.06 106 GLU A CA 1
ATOM 736 C C . GLU A 1 106 ? 1.751 -4.493 -10.665 1.00 90.06 106 GLU A C 1
ATOM 738 O O . GLU A 1 106 ? 0.766 -5.029 -10.170 1.00 90.06 106 GLU A O 1
ATOM 743 N N . ARG A 1 107 ? 2.565 -3.728 -9.927 1.00 89.06 107 ARG A N 1
ATOM 744 C CA . ARG A 1 107 ? 2.298 -3.437 -8.515 1.00 89.06 107 ARG A CA 1
ATOM 745 C C . ARG A 1 107 ? 1.065 -2.550 -8.324 1.00 89.06 107 ARG A C 1
ATOM 747 O O . ARG A 1 107 ? 0.263 -2.867 -7.456 1.00 89.06 107 ARG A O 1
ATOM 754 N N . HIS A 1 108 ? 0.913 -1.490 -9.117 1.00 90.75 108 HIS A N 1
ATOM 755 C CA . HIS A 1 108 ? -0.277 -0.633 -9.067 1.00 90.75 108 HIS A CA 1
ATOM 756 C C . HIS A 1 108 ? -1.546 -1.453 -9.320 1.00 90.75 108 HIS A C 1
ATOM 758 O O . HIS A 1 108 ? -2.471 -1.426 -8.517 1.00 90.75 108 HIS A O 1
ATOM 764 N N . ALA A 1 109 ? -1.536 -2.268 -10.374 1.00 91.75 109 ALA A N 1
ATOM 765 C CA . ALA A 1 109 ? -2.667 -3.115 -10.721 1.00 91.75 109 ALA A CA 1
ATOM 766 C C . ALA A 1 109 ? -2.946 -4.203 -9.678 1.00 91.75 109 ALA A C 1
ATOM 768 O O . ALA A 1 109 ? -4.093 -4.537 -9.421 1.00 91.75 109 ALA A O 1
ATOM 769 N N . ARG A 1 110 ? -1.908 -4.713 -9.007 1.00 93.81 110 ARG A N 1
ATOM 770 C CA . ARG A 1 110 ? -2.070 -5.642 -7.882 1.00 93.81 110 ARG A CA 1
ATOM 771 C C . ARG A 1 110 ? -2.861 -5.017 -6.733 1.00 93.81 110 ARG A C 1
ATOM 773 O O . ARG A 1 110 ? -3.724 -5.671 -6.156 1.00 93.81 110 ARG A O 1
ATOM 780 N N . MET A 1 111 ? -2.521 -3.782 -6.382 1.00 93.62 111 MET A N 1
ATOM 781 C CA . MET A 1 111 ? -3.125 -3.064 -5.260 1.00 93.62 111 MET A CA 1
ATOM 782 C C . MET A 1 111 ? -4.541 -2.599 -5.590 1.00 93.62 111 MET A C 1
ATOM 784 O O . MET A 1 111 ? -5.420 -2.699 -4.742 1.00 93.62 111 MET A O 1
ATOM 788 N N . GLU A 1 112 ? -4.780 -2.184 -6.832 1.00 94.50 112 GLU A N 1
ATOM 789 C CA . GLU A 1 112 ? -6.119 -1.871 -7.330 1.00 94.50 112 GLU A CA 1
ATOM 790 C C . GLU A 1 112 ? -7.015 -3.120 -7.371 1.00 94.50 112 GLU A C 1
ATOM 792 O O . GLU A 1 112 ? -8.129 -3.082 -6.854 1.00 94.50 112 GLU A O 1
ATOM 797 N N . LEU A 1 113 ? -6.513 -4.256 -7.874 1.00 94.50 113 LEU A N 1
ATOM 798 C CA . LEU A 1 113 ? -7.273 -5.509 -7.916 1.00 94.50 113 LEU A CA 1
ATOM 799 C C . LEU A 1 113 ? -7.597 -6.012 -6.506 1.00 94.50 113 LEU A C 1
ATOM 801 O O . LEU A 1 113 ? -8.672 -6.549 -6.249 1.00 94.50 113 LEU A O 1
ATOM 805 N N . PHE A 1 114 ? -6.652 -5.852 -5.580 1.00 95.12 114 PHE A N 1
ATOM 806 C CA . PHE A 1 114 ? -6.894 -6.126 -4.172 1.00 95.12 114 PHE A CA 1
ATOM 807 C C . PHE A 1 114 ? -7.993 -5.219 -3.610 1.00 95.12 114 PHE A C 1
ATOM 809 O O . PHE A 1 114 ? -8.907 -5.714 -2.956 1.00 95.12 114 PHE A O 1
ATOM 816 N N . ALA A 1 115 ? -7.930 -3.915 -3.878 1.00 95.31 115 ALA A N 1
ATOM 817 C CA . ALA A 1 115 ? -8.909 -2.966 -3.372 1.00 95.31 115 ALA A CA 1
ATOM 818 C C . ALA A 1 115 ? -10.315 -3.244 -3.922 1.00 95.31 115 ALA A C 1
ATOM 820 O O . ALA A 1 115 ? -11.256 -3.375 -3.143 1.00 95.31 115 ALA A O 1
ATOM 821 N N . SER A 1 116 ? -10.447 -3.435 -5.237 1.00 94.19 116 SER A N 1
ATOM 822 C CA . SER A 1 116 ? -11.731 -3.698 -5.896 1.00 94.19 116 SER A CA 1
ATOM 823 C C . SER A 1 116 ? -12.402 -4.976 -5.390 1.00 94.19 116 SER A C 1
ATOM 825 O O . SER A 1 116 ? -13.594 -4.960 -5.088 1.00 94.19 116 SER A O 1
ATOM 827 N N . ARG A 1 117 ? -11.647 -6.068 -5.196 1.00 95.31 117 ARG A N 1
ATOM 828 C CA . ARG A 1 117 ? -12.192 -7.325 -4.647 1.00 95.31 117 ARG A CA 1
ATOM 829 C C . ARG A 1 117 ? -12.660 -7.232 -3.200 1.00 95.31 117 ARG A C 1
ATOM 831 O O . ARG A 1 117 ? -13.460 -8.059 -2.780 1.00 95.31 117 ARG A O 1
ATOM 838 N N . ASN A 1 118 ? -12.153 -6.257 -2.455 1.00 95.38 118 ASN A N 1
ATOM 839 C CA . ASN A 1 118 ? -12.457 -6.072 -1.041 1.00 95.38 118 ASN A CA 1
ATOM 840 C C . ASN A 1 118 ? -13.319 -4.829 -0.778 1.00 95.38 118 ASN A C 1
ATOM 842 O O . ASN A 1 118 ? -13.462 -4.437 0.375 1.00 95.38 118 ASN A O 1
ATOM 846 N N . ALA A 1 119 ? -13.873 -4.203 -1.826 1.00 95.56 119 ALA A N 1
ATOM 847 C CA . ALA A 1 119 ? -14.633 -2.952 -1.737 1.00 95.56 119 ALA A CA 1
ATOM 848 C C . ALA A 1 119 ? -13.882 -1.823 -0.993 1.00 95.56 119 ALA A C 1
ATOM 850 O O . ALA A 1 119 ? -14.478 -1.004 -0.296 1.00 95.56 119 ALA A O 1
ATOM 851 N N . LEU A 1 120 ? -12.557 -1.776 -1.149 1.00 95.25 120 LEU A N 1
ATOM 852 C CA . LEU A 1 120 ? -11.691 -0.745 -0.584 1.00 95.25 120 LEU A CA 1
ATOM 853 C C . LEU A 1 120 ? -11.383 0.328 -1.632 1.00 95.25 120 LEU A C 1
ATOM 855 O O . LEU A 1 120 ? -11.438 0.097 -2.839 1.00 95.25 120 LEU A O 1
ATOM 859 N N . THR A 1 121 ? -10.997 1.510 -1.165 1.00 94.19 121 THR A N 1
ATOM 860 C CA . THR A 1 121 ? -10.561 2.610 -2.028 1.00 94.19 121 THR A CA 1
ATOM 861 C C . THR A 1 121 ? -9.073 2.485 -2.322 1.00 94.19 121 THR A C 1
ATOM 863 O O . THR A 1 121 ? -8.276 2.361 -1.394 1.00 94.19 121 THR A O 1
ATOM 866 N N . PHE A 1 122 ? -8.684 2.580 -3.593 1.00 92.88 122 PHE A N 1
ATOM 867 C CA . PHE A 1 122 ? -7.287 2.622 -4.026 1.00 92.88 122 PHE A CA 1
ATOM 868 C C . PHE A 1 122 ? -6.876 4.034 -4.455 1.00 92.88 122 PHE A C 1
ATOM 870 O O . PHE A 1 122 ? -7.610 4.731 -5.150 1.00 92.88 122 PHE A O 1
ATOM 877 N N . ARG A 1 123 ? -5.671 4.444 -4.054 1.00 90.62 123 ARG A N 1
ATOM 878 C CA . ARG A 1 123 ? -5.011 5.686 -4.458 1.00 90.62 123 ARG A CA 1
ATOM 879 C C . ARG A 1 123 ? -3.590 5.386 -4.905 1.00 90.62 123 ARG A C 1
ATOM 881 O O . ARG A 1 123 ? -2.790 4.792 -4.177 1.00 90.62 123 ARG A O 1
ATOM 888 N N . MET A 1 124 ? -3.229 5.852 -6.095 1.00 87.38 124 MET A N 1
ATOM 889 C CA . MET A 1 124 ? -1.887 5.626 -6.629 1.00 87.38 124 MET A CA 1
ATOM 890 C C . MET A 1 124 ? -0.821 6.430 -5.881 1.00 87.38 124 MET A C 1
ATOM 892 O O . MET A 1 124 ? 0.304 5.952 -5.691 1.00 87.38 124 MET A O 1
ATOM 896 N N . ALA A 1 125 ? -1.187 7.634 -5.455 1.00 85.06 125 ALA A N 1
ATOM 897 C CA . ALA A 1 125 ? -0.420 8.498 -4.579 1.00 85.06 125 ALA A CA 1
ATOM 898 C C . ALA A 1 125 ? -1.363 9.094 -3.533 1.00 85.06 125 ALA A C 1
ATOM 900 O O . ALA A 1 125 ? -2.526 9.342 -3.843 1.00 85.06 125 ALA A O 1
ATOM 901 N N . ALA A 1 126 ? -0.855 9.291 -2.322 1.00 84.19 126 ALA A N 1
ATOM 902 C CA . ALA A 1 126 ? -1.610 9.888 -1.232 1.00 84.19 126 ALA A CA 1
ATOM 903 C C . ALA A 1 126 ? -0.800 11.006 -0.572 1.00 84.19 126 ALA A C 1
ATOM 905 O O . ALA A 1 126 ? 0.431 10.918 -0.459 1.00 84.19 126 ALA A O 1
ATOM 906 N N . GLU A 1 127 ? -1.496 12.049 -0.144 1.00 83.31 127 GLU A N 1
ATOM 907 C CA . GLU A 1 127 ? -0.928 13.105 0.685 1.00 83.31 127 GLU A CA 1
ATOM 908 C C . GLU A 1 127 ? -0.736 12.618 2.134 1.00 83.31 127 GLU A C 1
ATOM 910 O O . GLU A 1 127 ? -1.387 11.660 2.561 1.00 83.31 127 GLU A O 1
ATOM 915 N N . PRO A 1 128 ? 0.147 13.251 2.930 1.00 82.62 128 PRO A N 1
ATOM 916 C CA . PRO A 1 128 ? 0.354 12.865 4.329 1.00 82.62 128 PRO A CA 1
ATOM 917 C C . PRO A 1 128 ? -0.917 12.906 5.192 1.00 82.62 128 PRO A C 1
ATOM 919 O O . PRO A 1 128 ? -1.002 12.186 6.179 1.00 82.62 128 PRO A O 1
ATOM 922 N N . THR A 1 129 ? -1.902 13.728 4.823 1.00 83.00 129 THR A N 1
ATOM 923 C CA . THR A 1 129 ? -3.211 13.847 5.488 1.00 83.00 129 THR A CA 1
ATOM 924 C C . THR A 1 129 ? -4.165 12.692 5.172 1.00 83.00 129 THR A C 1
ATOM 926 O O . THR A 1 129 ? -5.163 12.518 5.864 1.00 83.00 129 THR A O 1
ATOM 929 N N . GLU A 1 130 ? -3.871 11.889 4.148 1.00 84.38 130 GLU A N 1
ATOM 930 C CA . GLU A 1 130 ? -4.710 10.774 3.687 1.00 84.38 130 GLU A CA 1
ATOM 931 C C . GLU A 1 130 ? -4.232 9.404 4.206 1.00 84.38 130 GLU A C 1
ATOM 933 O O . GLU A 1 130 ? -4.783 8.363 3.837 1.00 84.38 130 GLU A O 1
ATOM 938 N N . VAL A 1 131 ? -3.193 9.379 5.043 1.00 88.81 131 VAL A N 1
ATOM 939 C CA . VAL A 1 131 ? -2.612 8.165 5.635 1.00 88.81 131 VAL A CA 1
ATOM 940 C C . VAL A 1 131 ? -2.616 8.256 7.167 1.00 88.81 131 VAL A C 1
ATOM 942 O O . VAL A 1 131 ? -2.703 9.358 7.708 1.00 88.81 131 VAL A O 1
ATOM 945 N N . PRO A 1 132 ? -2.500 7.127 7.894 1.00 90.50 132 PRO A N 1
ATOM 946 C CA . PRO A 1 132 ? -2.406 7.148 9.355 1.00 90.50 132 PRO A CA 1
ATOM 947 C C . PRO A 1 132 ? -1.290 8.074 9.861 1.00 90.50 132 PRO A C 1
ATOM 949 O O . PRO A 1 132 ? -0.190 8.088 9.296 1.00 90.50 132 PRO A O 1
ATOM 952 N N . GLY A 1 133 ? -1.542 8.806 10.950 1.00 86.00 133 GLY A N 1
ATOM 953 C CA . GLY A 1 133 ? -0.613 9.798 11.503 1.00 86.00 133 GLY A CA 1
ATOM 954 C C . GLY A 1 133 ? 0.754 9.203 11.849 1.00 86.00 133 GLY A C 1
ATOM 955 O O . GLY A 1 133 ? 1.791 9.746 11.455 1.00 86.00 133 GLY A O 1
ATOM 956 N N . ALA A 1 134 ? 0.766 8.025 12.474 1.00 84.94 134 ALA A N 1
ATOM 957 C CA . ALA A 1 134 ? 1.973 7.243 12.733 1.00 84.94 134 ALA A CA 1
ATOM 958 C C . ALA A 1 134 ? 2.779 6.911 11.458 1.00 84.94 134 ALA A C 1
ATOM 960 O O . ALA A 1 134 ? 4.008 6.868 11.497 1.00 84.94 134 ALA A O 1
ATOM 961 N N . VAL A 1 135 ? 2.121 6.724 10.305 1.00 86.44 135 VAL A N 1
ATOM 962 C CA . VAL A 1 135 ? 2.794 6.505 9.011 1.00 86.44 135 VAL A CA 1
ATOM 963 C C . VAL A 1 135 ? 3.295 7.813 8.418 1.00 86.44 135 VAL A C 1
ATOM 965 O O . VAL A 1 135 ? 4.369 7.812 7.824 1.00 86.44 135 VAL A O 1
ATOM 968 N N . ALA A 1 136 ? 2.544 8.909 8.529 1.00 82.75 136 ALA A N 1
ATOM 969 C CA . ALA A 1 136 ? 2.936 10.218 8.003 1.00 82.75 136 ALA A CA 1
ATOM 970 C C . ALA A 1 136 ? 4.183 10.770 8.715 1.00 82.75 136 ALA A C 1
ATOM 972 O O . ALA A 1 136 ? 5.091 11.309 8.082 1.00 82.75 136 ALA A O 1
ATOM 973 N N . THR A 1 137 ? 4.246 10.587 10.034 1.00 74.94 137 THR A N 1
ATOM 974 C CA . THR A 1 137 ? 5.277 11.167 10.907 1.00 74.94 137 THR A CA 1
ATOM 975 C C . THR A 1 137 ? 6.522 10.295 11.067 1.00 74.94 137 THR A C 1
ATOM 977 O O . THR A 1 137 ? 7.589 10.815 11.398 1.00 74.94 137 THR A O 1
ATOM 980 N N . ALA A 1 138 ? 6.442 8.989 10.785 1.00 68.38 138 ALA A N 1
ATOM 981 C CA . ALA A 1 138 ? 7.594 8.095 10.891 1.00 68.38 138 ALA A CA 1
ATOM 982 C C . ALA A 1 138 ? 8.756 8.558 9.991 1.00 68.38 138 ALA A C 1
ATOM 984 O O . ALA A 1 138 ? 8.569 8.733 8.799 1.00 68.38 138 ALA A O 1
ATOM 985 N N . ARG A 1 139 ? 9.962 8.763 10.535 1.00 61.59 139 ARG A N 1
ATOM 986 C CA . ARG A 1 139 ? 11.231 9.038 9.813 1.00 61.59 139 ARG A CA 1
ATOM 987 C C . ARG A 1 139 ? 11.156 9.972 8.577 1.00 61.59 139 ARG A C 1
ATOM 989 O O . ARG A 1 139 ? 10.788 9.564 7.478 1.00 61.59 139 ARG A O 1
ATOM 996 N N . ALA A 1 140 ? 11.697 11.184 8.739 1.00 53.81 140 ALA A N 1
ATOM 997 C CA . ALA A 1 140 ? 11.934 12.221 7.718 1.00 53.81 140 ALA A CA 1
ATOM 998 C C . ALA A 1 140 ? 10.685 12.706 6.949 1.00 53.81 140 ALA A C 1
ATOM 1000 O O . ALA A 1 140 ? 10.010 11.951 6.258 1.00 53.81 140 ALA A O 1
ATOM 1001 N N . ALA A 1 141 ? 10.429 14.016 6.998 1.00 51.09 141 ALA A N 1
ATOM 1002 C CA . ALA A 1 141 ? 9.222 14.676 6.482 1.00 51.09 141 ALA A CA 1
ATOM 1003 C C . ALA A 1 141 ? 8.968 14.535 4.961 1.00 51.09 141 ALA A C 1
ATOM 1005 O O . ALA A 1 141 ? 7.896 14.880 4.478 1.00 51.09 141 ALA A O 1
ATOM 1006 N N . THR A 1 142 ? 9.930 14.027 4.186 1.00 60.53 142 THR A N 1
ATOM 1007 C CA . THR A 1 142 ? 9.890 13.998 2.716 1.00 60.53 142 THR A CA 1
ATOM 1008 C C . THR A 1 142 ? 9.703 12.573 2.181 1.00 60.53 142 THR A C 1
ATOM 1010 O O . THR A 1 142 ? 10.618 11.950 1.640 1.00 60.53 142 THR A O 1
ATOM 1013 N N . GLY A 1 143 ? 8.499 12.018 2.344 1.00 66.56 143 GLY A N 1
ATOM 1014 C CA . GLY A 1 143 ? 8.125 10.713 1.785 1.00 66.56 143 GLY A CA 1
ATOM 1015 C C . GLY A 1 143 ? 6.969 10.818 0.792 1.00 66.56 143 GLY A C 1
ATOM 1016 O O . GLY A 1 143 ? 6.066 11.620 0.985 1.00 66.56 143 GLY A O 1
ATOM 1017 N N . VAL A 1 144 ? 6.979 9.994 -0.261 1.00 78.69 144 VAL A N 1
ATOM 1018 C CA . VAL A 1 144 ? 5.815 9.846 -1.158 1.00 78.69 144 VAL A CA 1
ATOM 1019 C C . VAL A 1 144 ? 5.071 8.575 -0.775 1.00 78.69 144 VAL A C 1
ATOM 1021 O O . VAL A 1 144 ? 5.651 7.485 -0.846 1.00 78.69 144 VAL A O 1
ATOM 1024 N N . HIS A 1 145 ? 3.801 8.710 -0.404 1.00 84.00 145 HIS A N 1
ATOM 1025 C CA . HIS A 1 145 ? 2.909 7.581 -0.159 1.00 84.00 145 HIS A CA 1
ATOM 1026 C C . HIS A 1 145 ? 2.333 7.131 -1.493 1.00 84.00 145 HIS A C 1
ATOM 1028 O O . HIS A 1 145 ? 1.832 7.935 -2.276 1.00 84.00 145 HIS A O 1
ATOM 1034 N N . ARG A 1 146 ? 2.488 5.849 -1.792 1.00 88.19 146 ARG A N 1
ATOM 1035 C CA . ARG A 1 146 ? 2.061 5.228 -3.036 1.00 88.19 146 ARG A CA 1
ATOM 1036 C C . ARG A 1 146 ? 1.250 3.999 -2.726 1.00 88.19 146 ARG A C 1
ATOM 1038 O O . ARG A 1 146 ? 1.480 3.349 -1.705 1.00 88.19 146 ARG A O 1
ATOM 1045 N N . ASP A 1 147 ? 0.412 3.638 -3.685 1.00 91.19 147 ASP A N 1
ATOM 1046 C CA . ASP A 1 147 ? -0.311 2.376 -3.644 1.00 91.19 147 ASP A CA 1
ATOM 1047 C C . ASP A 1 147 ? -1.150 2.235 -2.368 1.00 91.19 147 ASP A C 1
ATOM 1049 O O . ASP A 1 147 ? -1.136 1.192 -1.720 1.00 91.19 147 ASP A O 1
ATOM 1053 N N . VAL A 1 148 ? -1.798 3.325 -1.960 1.00 93.00 148 VAL A N 1
ATOM 1054 C CA . VAL A 1 148 ? -2.542 3.377 -0.708 1.00 93.00 148 VAL A CA 1
ATOM 1055 C C . VAL A 1 148 ? -3.913 2.765 -0.926 1.00 93.00 148 VAL A C 1
ATOM 1057 O O . VAL A 1 148 ? -4.646 3.175 -1.822 1.00 93.00 148 VAL A O 1
ATOM 1060 N N . VAL A 1 149 ? -4.253 1.783 -0.102 1.00 95.06 149 VAL A N 1
ATOM 1061 C CA . VAL A 1 149 ? -5.572 1.159 -0.059 1.00 95.06 149 VAL A CA 1
ATOM 1062 C C . VAL A 1 149 ? -6.159 1.401 1.318 1.00 95.06 149 VAL A C 1
ATOM 1064 O O . VAL A 1 149 ? -5.494 1.140 2.318 1.00 95.06 149 VAL A O 1
ATOM 1067 N N . SER A 1 150 ? -7.387 1.900 1.386 1.00 95.69 150 SER A N 1
ATOM 1068 C CA . SER A 1 150 ? -8.074 2.144 2.653 1.00 95.69 150 SER A CA 1
ATOM 1069 C C . SER A 1 150 ? -9.578 1.933 2.541 1.00 95.69 150 SER A C 1
ATOM 1071 O O . SER A 1 150 ? -10.159 2.044 1.462 1.00 95.69 150 SER A O 1
ATOM 1073 N N . GLY A 1 151 ? -10.214 1.605 3.659 1.00 95.06 151 GLY A N 1
ATOM 1074 C CA . GLY A 1 151 ? -11.652 1.370 3.736 1.00 95.06 151 GLY A CA 1
ATOM 1075 C C . GLY A 1 151 ? -12.018 0.620 5.006 1.00 95.06 151 GLY A C 1
ATOM 1076 O O . GLY A 1 151 ? -11.203 0.521 5.923 1.00 95.06 151 GLY A O 1
ATOM 1077 N N . ASP A 1 152 ? -13.232 0.089 5.046 1.00 94.56 152 ASP A N 1
ATOM 1078 C CA . ASP A 1 152 ? -13.733 -0.675 6.182 1.00 94.56 152 ASP A CA 1
ATOM 1079 C C . ASP A 1 152 ? -13.795 -2.169 5.815 1.00 94.56 152 ASP A C 1
ATOM 1081 O O . ASP A 1 152 ? -14.348 -2.547 4.784 1.00 94.56 152 ASP A O 1
ATOM 1085 N N . ALA A 1 153 ? -13.201 -3.024 6.648 1.00 90.62 153 ALA A N 1
ATOM 1086 C CA . ALA A 1 153 ? -13.132 -4.473 6.470 1.00 90.62 153 ALA A CA 1
ATOM 1087 C C . ALA A 1 153 ? -13.493 -5.177 7.783 1.00 90.62 153 ALA A C 1
ATOM 1089 O O . ALA A 1 153 ? -12.918 -4.888 8.833 1.00 90.62 153 ALA A O 1
ATOM 1090 N N . GLY A 1 154 ? -14.483 -6.074 7.749 1.00 86.25 154 GLY A N 1
ATOM 1091 C CA . GLY A 1 154 ? -14.974 -6.752 8.956 1.00 86.25 154 GLY A CA 1
ATOM 1092 C C . GLY A 1 154 ? -15.467 -5.790 10.048 1.00 86.25 154 GLY A C 1
ATOM 1093 O O . GLY A 1 154 ? -15.277 -6.070 11.228 1.00 86.25 154 GLY A O 1
ATOM 1094 N N . GLY A 1 155 ? -16.038 -4.643 9.655 1.00 87.44 155 GLY A N 1
ATOM 1095 C CA . GLY A 1 155 ? -16.508 -3.597 10.573 1.00 87.44 155 GLY A CA 1
ATOM 1096 C C . GLY A 1 155 ? -15.406 -2.702 11.146 1.00 87.44 155 GLY A C 1
ATOM 1097 O O . GLY A 1 155 ? -15.654 -1.995 12.115 1.00 87.44 155 GLY A O 1
ATOM 1098 N N . ARG A 1 156 ? -14.186 -2.744 10.594 1.00 88.06 156 ARG A N 1
ATOM 1099 C CA . ARG A 1 156 ? -13.033 -2.003 11.124 1.00 88.06 156 ARG A CA 1
ATOM 1100 C C . ARG A 1 156 ? -12.328 -1.242 10.027 1.00 88.06 156 ARG A C 1
ATOM 1102 O O . ARG A 1 156 ? -12.151 -1.761 8.926 1.00 88.06 156 ARG A O 1
ATOM 1109 N N . ARG A 1 157 ? -11.858 -0.042 10.346 1.00 93.31 157 ARG A N 1
ATOM 1110 C CA . ARG A 1 157 ? -11.130 0.765 9.378 1.00 93.31 157 ARG A CA 1
ATOM 1111 C C . ARG A 1 157 ? -9.698 0.273 9.217 1.00 93.31 157 ARG A C 1
ATOM 1113 O O . ARG A 1 157 ? -8.946 0.171 10.186 1.00 93.31 157 ARG A O 1
ATOM 1120 N N . VAL A 1 158 ? -9.323 -0.001 7.975 1.00 94.94 158 VAL A N 1
ATOM 1121 C CA . VAL A 1 158 ? -7.999 -0.481 7.581 1.00 94.94 158 VAL A CA 1
ATOM 1122 C C . VAL A 1 158 ? -7.378 0.460 6.562 1.00 94.94 158 VAL A C 1
ATOM 1124 O O . VAL A 1 158 ? -8.062 1.061 5.731 1.00 94.94 158 VAL A O 1
ATOM 1127 N N . ALA A 1 159 ? -6.058 0.582 6.611 1.00 95.56 159 ALA A N 1
ATOM 1128 C CA . ALA A 1 159 ? -5.283 1.292 5.608 1.00 95.56 159 ALA A CA 1
ATOM 1129 C C . ALA A 1 159 ? -3.968 0.557 5.361 1.00 95.56 159 ALA A C 1
ATOM 1131 O O . ALA A 1 159 ? -3.400 -0.039 6.266 1.00 95.56 159 ALA A O 1
ATOM 1132 N N . MET A 1 160 ? -3.455 0.586 4.143 1.00 95.69 160 MET A N 1
ATOM 1133 C CA . MET A 1 160 ? -2.173 -0.022 3.805 1.00 95.69 160 MET A CA 1
A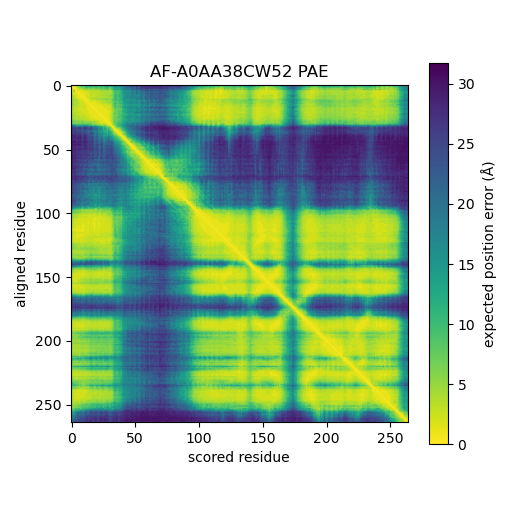TOM 1134 C C . MET A 1 160 ? -1.557 0.669 2.603 1.00 95.69 160 MET A C 1
ATOM 1136 O O . MET A 1 160 ? -2.252 1.327 1.834 1.00 95.69 160 MET A O 1
ATOM 1140 N N . GLY A 1 161 ? -0.258 0.495 2.402 1.00 93.38 161 GLY A N 1
ATOM 1141 C CA . GLY A 1 161 ? 0.396 1.015 1.213 1.00 93.38 161 GLY A CA 1
ATOM 1142 C C . GLY A 1 161 ? 1.905 0.918 1.268 1.00 93.38 161 GLY A C 1
ATOM 1143 O O . GLY A 1 161 ? 2.488 0.142 2.026 1.00 93.38 161 GLY A O 1
ATOM 1144 N N . THR A 1 162 ? 2.564 1.709 0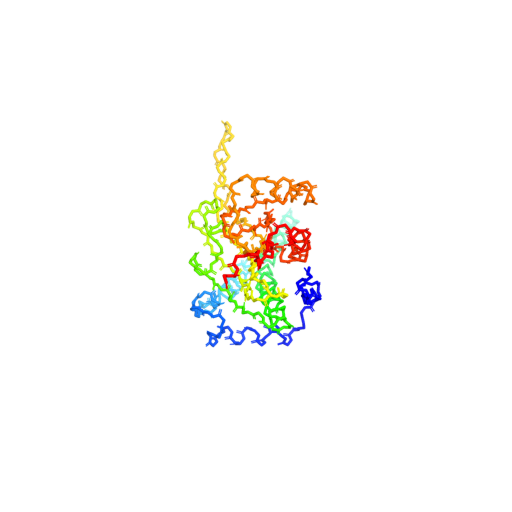.424 1.00 90.62 162 THR A N 1
ATOM 1145 C CA . THR A 1 162 ? 4.017 1.865 0.464 1.00 90.62 162 THR A CA 1
ATOM 1146 C C . THR A 1 162 ? 4.392 3.323 0.640 1.00 90.62 162 THR A C 1
ATOM 1148 O O . THR A 1 162 ? 3.958 4.181 -0.123 1.00 90.62 162 THR A O 1
ATOM 1151 N N . ARG A 1 163 ? 5.288 3.614 1.575 1.00 87.44 163 ARG A N 1
ATOM 1152 C CA . ARG A 1 163 ? 5.974 4.901 1.638 1.00 87.44 163 ARG A CA 1
ATOM 1153 C C . ARG A 1 163 ? 7.377 4.778 1.059 1.00 87.44 163 ARG A C 1
ATOM 1155 O O . ARG A 1 163 ? 8.106 3.831 1.350 1.00 87.44 163 ARG A O 1
ATOM 1162 N N . VAL A 1 164 ? 7.751 5.722 0.200 1.00 82.19 164 VAL A N 1
ATOM 1163 C CA . VAL A 1 164 ? 9.092 5.796 -0.392 1.00 82.19 164 VAL A CA 1
ATOM 1164 C C . VAL A 1 164 ? 9.847 6.952 0.246 1.00 82.19 164 VAL A C 1
ATOM 1166 O O . VAL A 1 164 ? 9.427 8.099 0.097 1.00 82.19 164 VAL A O 1
ATOM 1169 N N . HIS A 1 165 ? 10.980 6.661 0.882 1.00 76.25 165 HIS A N 1
ATOM 1170 C CA . HIS A 1 165 ? 11.881 7.667 1.440 1.00 76.25 165 HIS A CA 1
ATOM 1171 C C . HIS A 1 165 ? 13.198 7.661 0.671 1.00 76.25 165 HIS A C 1
ATOM 1173 O O . HIS A 1 165 ? 13.738 6.602 0.335 1.00 76.25 165 HIS A O 1
ATOM 1179 N N . ARG A 1 166 ? 13.749 8.845 0.402 1.00 62.09 166 ARG A N 1
ATOM 1180 C CA . ARG A 1 166 ? 15.141 8.968 -0.037 1.00 62.09 166 ARG A CA 1
ATOM 1181 C C . ARG A 1 166 ? 16.002 9.139 1.202 1.00 62.09 166 ARG A C 1
ATOM 1183 O O . ARG A 1 166 ? 16.038 10.219 1.776 1.00 62.09 166 ARG A O 1
ATOM 1190 N N . VAL A 1 167 ? 16.684 8.076 1.607 1.00 54.88 167 VAL A N 1
ATOM 1191 C CA . VAL A 1 167 ? 17.699 8.181 2.653 1.00 54.88 167 VAL A CA 1
ATOM 1192 C C . VAL A 1 167 ? 19.007 8.557 1.967 1.00 54.88 167 VAL A C 1
ATOM 1194 O O . VAL A 1 167 ? 19.447 7.857 1.059 1.00 54.88 167 VAL A O 1
ATOM 1197 N N . ALA A 1 168 ? 19.602 9.679 2.366 1.00 50.66 168 ALA A N 1
ATOM 1198 C CA . ALA A 1 168 ? 21.013 9.938 2.124 1.00 50.66 168 ALA A CA 1
ATOM 1199 C C . ALA A 1 168 ? 21.768 9.348 3.318 1.00 50.66 168 ALA A C 1
ATOM 1201 O O . ALA A 1 168 ? 21.806 9.955 4.385 1.00 50.66 168 ALA A O 1
ATOM 1202 N N . GLN A 1 169 ? 22.299 8.134 3.181 1.00 49.81 169 GLN A N 1
ATOM 1203 C CA . GLN A 1 169 ? 23.130 7.561 4.234 1.00 49.81 169 GLN A CA 1
ATOM 1204 C C . GLN A 1 169 ? 24.558 8.064 4.020 1.00 49.81 169 GLN A C 1
ATOM 1206 O O . GLN A 1 169 ? 25.234 7.639 3.084 1.00 49.81 169 GLN A O 1
ATOM 1211 N N . VAL A 1 170 ? 24.991 9.013 4.851 1.00 50.38 170 VAL A N 1
ATOM 1212 C CA . VAL A 1 170 ? 26.372 9.502 4.858 1.00 50.38 170 VAL A CA 1
ATOM 1213 C C . VAL A 1 170 ? 27.190 8.535 5.700 1.00 50.38 170 VAL A C 1
ATOM 1215 O O . VAL A 1 170 ? 27.027 8.473 6.914 1.00 50.38 170 VAL A O 1
ATOM 1218 N N . THR A 1 171 ? 28.044 7.748 5.053 1.00 51.34 171 THR A N 1
ATOM 1219 C CA . THR A 1 171 ? 28.994 6.885 5.759 1.00 51.34 171 THR A CA 1
ATOM 1220 C C . THR A 1 171 ? 30.351 7.571 5.686 1.00 51.34 171 THR A C 1
ATOM 1222 O O . THR A 1 171 ? 30.911 7.707 4.596 1.00 51.34 171 THR A O 1
ATOM 1225 N N . SER A 1 172 ? 30.844 8.063 6.823 1.00 42.75 172 SER A N 1
ATOM 1226 C CA . SER A 1 172 ? 32.220 8.544 6.933 1.00 42.75 172 SER A CA 1
ATOM 1227 C C . SER A 1 172 ? 33.119 7.324 7.091 1.00 42.75 172 SER A C 1
ATOM 1229 O O . SER A 1 172 ? 33.048 6.634 8.107 1.00 42.75 172 SER A O 1
ATOM 1231 N N . GLN A 1 173 ? 33.905 7.005 6.068 1.00 47.03 173 GLN A N 1
ATOM 1232 C CA . GLN A 1 173 ? 35.112 6.211 6.269 1.00 47.03 173 GLN A CA 1
ATOM 1233 C C . GLN A 1 173 ? 36.278 7.193 6.344 1.00 47.03 173 GLN A C 1
ATOM 1235 O O . GLN A 1 173 ? 36.263 8.192 5.628 1.00 47.03 173 GLN A O 1
ATOM 1240 N N . GLU A 1 174 ? 37.282 6.902 7.175 1.00 50.09 174 GLU A N 1
ATOM 1241 C CA . GLU A 1 174 ? 38.480 7.733 7.423 1.00 50.09 174 GLU A CA 1
ATOM 1242 C C . GLU A 1 174 ? 39.229 8.213 6.157 1.00 50.09 174 GLU A C 1
ATOM 1244 O O . GLU A 1 174 ? 40.140 9.021 6.265 1.00 50.09 174 GLU A O 1
ATOM 1249 N N . HIS A 1 175 ? 38.843 7.768 4.955 1.00 50.34 175 HIS A N 1
ATOM 1250 C CA . HIS A 1 175 ? 39.459 8.119 3.672 1.00 50.34 175 HIS A CA 1
ATOM 1251 C C . HIS A 1 175 ? 38.464 8.591 2.585 1.00 50.34 175 HIS A C 1
ATOM 125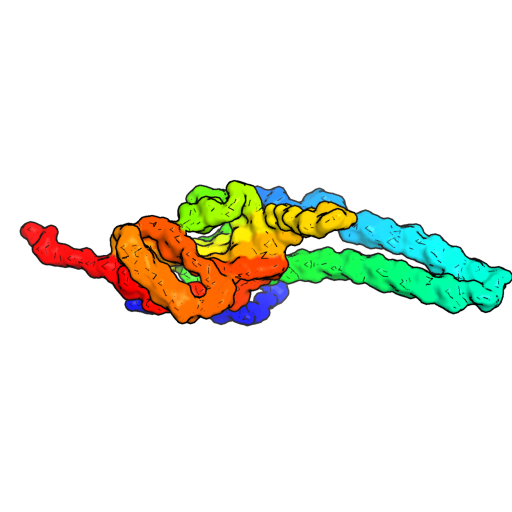3 O O . HIS A 1 175 ? 38.817 8.649 1.409 1.00 50.34 175 HIS A O 1
ATOM 1259 N N . GLY A 1 176 ? 37.221 8.943 2.935 1.00 49.38 176 GLY A N 1
ATOM 1260 C CA . GLY A 1 176 ? 36.270 9.526 1.982 1.00 49.38 176 GLY A CA 1
ATOM 1261 C C . GLY A 1 176 ? 34.806 9.371 2.386 1.00 49.38 176 GLY A C 1
ATOM 1262 O O . GLY A 1 176 ? 34.347 8.293 2.766 1.00 49.38 176 GLY A O 1
ATOM 1263 N N . THR A 1 177 ? 34.047 10.458 2.263 1.00 49.16 177 THR A N 1
ATOM 1264 C CA . THR A 1 177 ? 32.604 10.479 2.520 1.00 49.16 177 THR A CA 1
ATOM 1265 C C . THR A 1 177 ? 31.860 9.772 1.391 1.00 49.16 177 THR A C 1
ATOM 1267 O O . THR A 1 177 ? 31.849 10.249 0.255 1.00 49.16 177 THR A O 1
ATOM 1270 N N . ARG A 1 178 ? 31.187 8.653 1.687 1.00 48.28 178 ARG A N 1
ATOM 1271 C CA . ARG A 1 178 ? 30.287 7.992 0.731 1.00 48.28 178 ARG A CA 1
ATOM 1272 C C . ARG A 1 178 ? 28.837 8.257 1.119 1.00 48.28 178 ARG A C 1
ATOM 1274 O O . ARG A 1 178 ? 28.346 7.723 2.113 1.00 48.28 178 ARG A O 1
ATOM 1281 N N . THR A 1 179 ? 28.147 9.045 0.300 1.00 55.50 179 THR A N 1
ATOM 1282 C CA . THR A 1 179 ? 26.700 9.266 0.415 1.00 55.50 179 THR A CA 1
ATOM 1283 C C . THR A 1 179 ? 25.962 8.232 -0.433 1.00 55.50 179 THR A C 1
ATOM 1285 O O . THR A 1 179 ? 26.035 8.261 -1.661 1.00 55.50 179 THR A O 1
ATOM 1288 N N . ASP A 1 180 ? 25.259 7.289 0.198 1.00 56.66 180 ASP A N 1
ATOM 1289 C CA . ASP A 1 180 ? 24.376 6.357 -0.514 1.00 56.66 180 ASP A CA 1
ATOM 1290 C C . ASP A 1 180 ? 22.974 6.972 -0.625 1.00 56.66 180 ASP A C 1
ATOM 1292 O O . ASP A 1 180 ? 22.308 7.194 0.383 1.00 56.66 180 ASP A O 1
ATOM 1296 N N . HIS A 1 181 ? 22.523 7.263 -1.849 1.00 60.25 181 HIS A N 1
ATOM 1297 C CA . HIS A 1 181 ? 21.219 7.884 -2.140 1.00 60.25 181 HIS A CA 1
ATOM 1298 C C . HIS A 1 181 ? 20.130 6.860 -2.501 1.00 60.25 181 HIS A C 1
ATOM 1300 O O . HIS A 1 181 ? 19.253 7.121 -3.333 1.00 60.25 181 HIS A O 1
ATOM 1306 N N . ARG A 1 182 ? 20.191 5.647 -1.945 1.00 66.81 182 ARG A N 1
ATOM 1307 C CA . ARG A 1 182 ? 19.251 4.585 -2.323 1.00 66.81 182 ARG A CA 1
ATOM 1308 C C . ARG A 1 182 ? 17.882 4.796 -1.672 1.00 66.81 182 ARG A C 1
ATOM 1310 O O . ARG A 1 182 ? 17.807 5.016 -0.464 1.00 66.81 182 ARG A O 1
ATOM 1317 N N . PRO A 1 183 ? 16.783 4.685 -2.444 1.00 74.12 183 PRO A N 1
ATOM 1318 C CA . PRO A 1 183 ? 15.449 4.754 -1.872 1.00 74.12 183 PRO A CA 1
ATOM 1319 C C . PRO A 1 183 ? 15.216 3.569 -0.929 1.00 74.12 183 PRO A C 1
ATOM 1321 O O . PRO A 1 183 ? 15.573 2.429 -1.242 1.00 74.12 183 PRO A O 1
ATOM 1324 N N . ARG A 1 184 ? 14.588 3.850 0.210 1.00 81.44 184 ARG A N 1
ATOM 1325 C CA . ARG A 1 184 ? 14.046 2.853 1.131 1.00 81.44 184 ARG A CA 1
ATOM 1326 C C . ARG A 1 184 ? 12.530 2.837 1.000 1.00 81.44 184 ARG A C 1
ATOM 1328 O O . ARG A 1 184 ? 11.900 3.880 0.812 1.00 81.44 184 ARG A O 1
ATOM 1335 N N . TYR A 1 185 ? 11.968 1.639 1.048 1.00 85.19 185 TYR A N 1
ATOM 1336 C CA . TYR A 1 185 ? 10.541 1.399 0.911 1.00 85.19 185 TYR A CA 1
ATOM 1337 C C . TYR A 1 185 ? 10.017 0.846 2.225 1.00 85.19 185 TYR A C 1
ATOM 1339 O O . TYR A 1 185 ? 10.463 -0.215 2.656 1.00 85.19 185 TYR A O 1
ATOM 1347 N N . LEU A 1 186 ? 9.065 1.551 2.823 1.00 88.56 186 LEU A N 1
ATOM 1348 C CA . LEU A 1 186 ? 8.274 1.062 3.940 1.00 88.56 186 LEU A CA 1
ATOM 1349 C C . LEU A 1 186 ? 6.964 0.522 3.371 1.00 88.56 186 LEU A C 1
ATOM 1351 O O . LEU A 1 186 ? 6.118 1.301 2.934 1.00 88.56 186 LEU A O 1
ATOM 1355 N N . THR A 1 187 ? 6.808 -0.797 3.341 1.00 92.12 187 THR A N 1
ATOM 1356 C CA . THR A 1 187 ? 5.508 -1.429 3.072 1.00 92.12 187 THR A CA 1
ATOM 1357 C C . THR A 1 187 ? 4.776 -1.523 4.399 1.00 92.12 187 THR A C 1
ATOM 1359 O O . THR A 1 187 ? 5.349 -2.062 5.338 1.00 92.12 187 THR A O 1
ATOM 1362 N N . TRP A 1 188 ? 3.561 -0.999 4.507 1.00 93.69 188 TRP A N 1
ATOM 1363 C CA . TRP A 1 188 ? 2.861 -0.898 5.787 1.00 93.69 188 TRP A CA 1
ATOM 1364 C C . TRP A 1 188 ? 1.396 -1.307 5.672 1.00 93.69 188 TRP A C 1
ATOM 1366 O O . TRP A 1 188 ? 0.781 -1.159 4.615 1.00 93.69 188 TRP A O 1
ATOM 1376 N N . ALA A 1 189 ? 0.853 -1.793 6.782 1.00 95.44 189 ALA A N 1
ATOM 1377 C CA . ALA A 1 189 ? -0.567 -2.001 7.008 1.00 95.44 189 ALA A CA 1
ATOM 1378 C C . ALA A 1 189 ? -0.943 -1.384 8.357 1.00 95.44 189 ALA A C 1
ATOM 1380 O O . ALA A 1 189 ? -0.116 -1.305 9.265 1.00 95.44 189 ALA A O 1
ATOM 1381 N N . ALA A 1 190 ? -2.180 -0.934 8.477 1.00 95.06 190 ALA A N 1
ATOM 1382 C CA . ALA A 1 190 ? -2.683 -0.197 9.613 1.00 95.06 190 ALA A CA 1
ATOM 1383 C C . ALA A 1 190 ? -4.135 -0.568 9.901 1.00 95.06 190 ALA A C 1
ATOM 1385 O O . ALA A 1 190 ? -4.935 -0.781 8.985 1.00 95.06 190 ALA A O 1
ATOM 1386 N N . LEU A 1 191 ? -4.459 -0.599 11.185 1.00 94.38 191 LEU A N 1
ATOM 1387 C CA . LEU A 1 191 ? -5.777 -0.890 11.721 1.00 94.38 191 LEU A CA 1
ATOM 1388 C C . LEU A 1 191 ? -6.155 0.222 12.694 1.00 94.38 191 LEU A C 1
ATOM 1390 O O . LEU A 1 191 ? -5.354 0.582 13.560 1.00 94.38 191 LEU A O 1
ATOM 1394 N N . ARG A 1 192 ? -7.364 0.758 12.543 1.00 92.38 192 ARG A N 1
ATOM 1395 C CA . ARG A 1 192 ? -7.875 1.782 13.444 1.00 92.38 192 ARG A CA 1
ATOM 1396 C C . ARG A 1 192 ? -8.296 1.170 14.779 1.00 92.38 192 ARG A C 1
ATOM 1398 O O . ARG A 1 192 ? -8.952 0.128 14.814 1.00 92.38 192 ARG A O 1
ATOM 1405 N N . CYS A 1 193 ? -7.914 1.836 15.856 1.00 88.94 193 CYS A N 1
ATOM 1406 C CA . CYS A 1 193 ? -8.280 1.520 17.225 1.00 88.94 193 CYS A CA 1
ATOM 1407 C C . CYS A 1 193 ? -9.624 2.178 17.541 1.00 88.94 193 CYS A C 1
ATOM 1409 O O . CYS A 1 193 ? -9.744 3.400 17.473 1.00 88.94 193 CYS A O 1
ATOM 1411 N N . GLU A 1 194 ? -10.635 1.377 17.872 1.00 85.81 194 GLU A N 1
ATOM 1412 C CA . GLU A 1 194 ? -11.951 1.884 18.264 1.00 85.81 194 GLU A CA 1
ATOM 1413 C C . GLU A 1 194 ? -12.410 1.128 19.527 1.00 85.81 194 GLU A C 1
ATOM 1415 O O . GLU A 1 194 ? -12.774 -0.050 19.438 1.00 85.81 194 GLU A O 1
ATOM 1420 N N . PRO A 1 195 ? -12.361 1.763 20.718 1.00 84.81 195 PRO A N 1
ATOM 1421 C CA . PRO A 1 195 ? -11.924 3.139 20.998 1.00 84.81 195 PRO A CA 1
ATOM 1422 C C . PRO A 1 195 ? -10.404 3.339 20.849 1.00 84.81 195 PRO A C 1
ATOM 1424 O O . PRO A 1 195 ? -9.643 2.374 20.759 1.00 84.81 195 PRO A O 1
ATOM 1427 N N . ALA A 1 196 ? -9.971 4.604 20.854 1.00 84.88 196 ALA A N 1
ATOM 1428 C CA . ALA A 1 196 ? -8.553 4.952 20.898 1.00 84.88 196 ALA A CA 1
ATOM 1429 C C . ALA A 1 196 ? -7.874 4.298 22.113 1.00 84.88 196 ALA A C 1
ATOM 1431 O O . ALA A 1 196 ? -8.443 4.253 23.209 1.00 84.88 196 ALA A O 1
ATOM 1432 N N . LEU A 1 197 ? -6.664 3.778 21.912 1.00 85.69 197 LEU A N 1
ATOM 1433 C CA . LEU A 1 197 ? -5.919 3.086 22.961 1.00 85.69 197 LEU A CA 1
ATOM 1434 C C . LEU A 1 197 ? -5.189 4.077 23.867 1.00 85.69 197 LEU A C 1
ATOM 1436 O O . LEU A 1 197 ? -4.591 5.046 23.397 1.00 85.69 197 LEU A O 1
ATOM 1440 N N . GLY A 1 198 ? -5.157 3.778 25.166 1.00 86.44 198 GLY A N 1
ATOM 1441 C CA . GLY A 1 198 ? -4.238 4.447 26.086 1.00 86.44 198 GLY A CA 1
ATOM 1442 C C . GLY A 1 198 ? -2.783 4.023 25.847 1.00 86.44 198 GLY A C 1
ATOM 1443 O O . GLY A 1 198 ? -2.515 2.938 25.331 1.00 86.44 198 GLY A O 1
ATOM 1444 N N . GLU A 1 199 ? -1.818 4.834 26.290 1.00 86.50 199 GLU A N 1
ATOM 1445 C CA . GLU A 1 199 ? -0.380 4.574 26.073 1.00 86.50 199 GLU A CA 1
ATOM 1446 C C . GLU A 1 199 ? 0.071 3.203 26.616 1.00 86.50 199 GLU A C 1
ATOM 1448 O O . GLU A 1 199 ? 0.849 2.490 25.982 1.00 86.50 199 GLU A O 1
ATOM 1453 N N . ALA A 1 200 ? -0.460 2.789 27.773 1.00 86.50 200 ALA A N 1
ATOM 1454 C CA . ALA A 1 200 ? -0.151 1.489 28.370 1.00 86.50 200 ALA A CA 1
ATOM 1455 C C . ALA A 1 200 ? -0.688 0.311 27.535 1.00 86.50 200 ALA A C 1
ATOM 1457 O O . ALA A 1 200 ? -0.003 -0.703 27.378 1.00 86.50 200 ALA A O 1
ATOM 1458 N N . GLU A 1 201 ? -1.891 0.451 26.974 1.00 86.88 201 GLU A N 1
ATOM 1459 C CA . GLU A 1 201 ? -2.530 -0.559 26.122 1.00 86.88 201 GLU A CA 1
ATOM 1460 C C . GLU A 1 201 ? -1.799 -0.666 24.786 1.00 86.88 201 GLU A C 1
ATOM 1462 O O . GLU A 1 201 ? -1.420 -1.762 24.371 1.00 86.88 201 GLU A O 1
ATOM 1467 N N . LEU A 1 202 ? -1.503 0.480 24.165 1.00 86.12 202 LEU A N 1
ATOM 1468 C CA . LEU A 1 202 ? -0.698 0.564 22.952 1.00 86.12 202 LEU A CA 1
ATOM 1469 C C . LEU A 1 202 ? 0.689 -0.058 23.167 1.00 86.12 202 LEU A C 1
ATOM 1471 O O . LEU A 1 202 ? 1.165 -0.817 22.324 1.00 86.12 202 LEU A O 1
ATOM 1475 N N . GLY A 1 203 ? 1.325 0.195 24.315 1.00 86.44 203 GLY A N 1
ATOM 1476 C CA . GLY A 1 203 ? 2.589 -0.431 24.706 1.00 86.44 203 GLY A CA 1
ATOM 1477 C C . GLY A 1 203 ? 2.492 -1.951 24.901 1.00 86.44 203 GLY A C 1
ATOM 1478 O O . GLY A 1 203 ? 3.447 -2.675 24.610 1.00 86.44 203 GLY A O 1
ATOM 1479 N N . GLY A 1 204 ? 1.348 -2.462 25.363 1.00 88.00 204 GLY A N 1
ATOM 1480 C CA . GLY A 1 204 ? 1.039 -3.894 25.396 1.00 88.00 204 GLY A CA 1
ATOM 1481 C C . GLY A 1 204 ? 0.962 -4.489 23.991 1.00 88.00 204 GLY A C 1
ATOM 1482 O O . GLY A 1 204 ? 1.766 -5.355 23.646 1.00 88.00 204 GLY A O 1
ATOM 1483 N N . VAL A 1 205 ? 0.079 -3.942 23.153 1.00 88.62 205 VAL A N 1
ATOM 1484 C CA . VAL A 1 205 ? -0.147 -4.419 21.780 1.00 88.62 205 VAL A CA 1
ATOM 1485 C C . VAL A 1 205 ? 1.127 -4.349 20.939 1.00 88.62 205 VAL A C 1
ATOM 1487 O O . VAL A 1 205 ? 1.444 -5.290 20.214 1.00 88.62 205 VAL A O 1
ATOM 1490 N N . ARG A 1 206 ? 1.916 -3.274 21.068 1.00 88.38 206 ARG A N 1
ATOM 1491 C CA . ARG A 1 206 ? 3.210 -3.148 20.384 1.00 88.38 206 ARG A CA 1
ATOM 1492 C C . ARG A 1 206 ? 4.174 -4.263 20.767 1.00 88.38 206 ARG A C 1
ATOM 1494 O O . ARG A 1 206 ? 4.808 -4.829 19.883 1.00 88.38 206 ARG A O 1
ATOM 1501 N N . ARG A 1 207 ? 4.292 -4.594 22.056 1.00 87.62 207 ARG A N 1
ATOM 1502 C CA . ARG A 1 207 ? 5.177 -5.680 22.509 1.00 87.62 207 ARG A CA 1
ATOM 1503 C C . ARG A 1 207 ? 4.741 -7.028 21.953 1.00 87.62 207 ARG A C 1
ATOM 1505 O O . ARG A 1 207 ? 5.596 -7.805 21.533 1.00 87.62 207 ARG A O 1
ATOM 1512 N N . ASP A 1 208 ? 3.439 -7.286 21.917 1.00 88.19 208 ASP A N 1
ATOM 1513 C CA . ASP A 1 208 ? 2.908 -8.539 21.384 1.00 88.19 208 ASP A CA 1
ATOM 1514 C C . ASP A 1 208 ? 3.105 -8.639 19.867 1.00 88.19 208 ASP A C 1
ATOM 1516 O O . ASP A 1 208 ? 3.556 -9.675 19.380 1.00 88.19 208 ASP A O 1
ATOM 1520 N N . LEU A 1 209 ? 2.894 -7.542 19.131 1.00 89.12 209 LEU A N 1
ATOM 1521 C CA . LEU A 1 209 ? 3.198 -7.472 17.701 1.00 89.12 209 LEU A CA 1
ATOM 1522 C C . LEU A 1 209 ? 4.687 -7.651 17.415 1.00 89.12 209 LEU A C 1
ATOM 1524 O O . LEU A 1 209 ? 5.029 -8.430 16.536 1.00 89.12 209 LEU A O 1
ATOM 1528 N N . VAL A 1 210 ? 5.578 -6.986 18.155 1.00 88.00 210 VAL A N 1
ATOM 1529 C CA . VAL A 1 210 ? 7.032 -7.154 17.985 1.00 88.00 210 VAL A CA 1
ATOM 1530 C C . VAL A 1 210 ? 7.443 -8.604 18.247 1.00 88.00 210 VAL A C 1
ATOM 1532 O O . VAL A 1 210 ? 8.247 -9.157 17.500 1.00 88.00 210 VAL A O 1
ATOM 1535 N N . ARG A 1 211 ? 6.858 -9.253 19.263 1.00 86.00 211 ARG A N 1
ATOM 1536 C CA . ARG A 1 211 ? 7.113 -10.671 19.553 1.00 86.00 211 ARG A CA 1
ATOM 1537 C C . ARG A 1 211 ? 6.621 -11.586 18.424 1.00 86.00 211 ARG A C 1
ATOM 1539 O O . ARG A 1 211 ? 7.270 -12.589 18.145 1.00 86.00 211 ARG A O 1
ATOM 1546 N N . ALA A 1 212 ? 5.498 -11.253 17.790 1.00 85.88 212 ALA A N 1
ATOM 1547 C CA . ALA A 1 212 ? 4.897 -12.049 16.719 1.00 85.88 212 ALA A CA 1
ATOM 1548 C C . ALA A 1 212 ? 5.529 -11.813 15.335 1.00 85.88 212 ALA A C 1
ATOM 1550 O O . ALA A 1 212 ? 5.570 -12.729 14.518 1.00 85.88 212 ALA A O 1
ATOM 1551 N N . ALA A 1 213 ? 5.997 -10.597 15.054 1.00 81.88 213 ALA A N 1
ATOM 1552 C CA . ALA A 1 213 ? 6.370 -10.163 13.711 1.00 81.88 213 ALA A CA 1
ATOM 1553 C C . ALA A 1 213 ? 7.795 -10.554 13.280 1.00 81.88 213 ALA A C 1
ATOM 1555 O O . ALA A 1 213 ? 8.096 -10.538 12.087 1.00 81.88 213 ALA A O 1
ATOM 1556 N N . GLY A 1 214 ? 8.657 -10.931 14.230 1.00 75.56 214 GLY A N 1
ATOM 1557 C CA . GLY A 1 214 ? 10.043 -11.313 13.958 1.00 75.56 214 GLY A CA 1
ATOM 1558 C C . GLY A 1 214 ? 10.920 -10.153 13.464 1.00 75.56 214 GLY A C 1
ATOM 1559 O O . GLY A 1 214 ? 10.546 -8.979 13.519 1.00 75.56 214 GLY A O 1
ATOM 1560 N N . ASP A 1 215 ? 12.125 -10.480 12.993 1.00 75.12 215 ASP A N 1
ATOM 1561 C CA . ASP A 1 215 ? 13.122 -9.478 12.609 1.00 75.12 215 ASP A CA 1
ATOM 1562 C C . ASP A 1 215 ? 12.714 -8.673 11.364 1.00 75.12 215 ASP A C 1
ATOM 1564 O O . ASP A 1 215 ? 12.348 -9.211 10.317 1.00 75.12 215 ASP A O 1
ATOM 1568 N N . GLY A 1 216 ? 12.868 -7.348 11.450 1.00 74.75 216 GLY A N 1
ATOM 1569 C CA . GLY A 1 216 ? 12.680 -6.434 10.321 1.00 74.75 216 GLY A CA 1
ATOM 1570 C C . GLY A 1 216 ? 11.246 -5.944 10.102 1.00 74.75 216 GLY A C 1
ATOM 1571 O O . GLY A 1 216 ? 11.003 -5.267 9.098 1.00 74.75 216 GLY A O 1
ATOM 1572 N N . VAL A 1 217 ? 10.314 -6.249 11.010 1.00 83.25 217 VAL A N 1
ATOM 1573 C CA . VAL A 1 217 ? 9.007 -5.583 11.089 1.00 83.25 217 VAL A CA 1
ATOM 1574 C C . VAL A 1 217 ? 9.057 -4.506 12.171 1.00 83.25 217 VAL A C 1
ATOM 1576 O O . VAL A 1 217 ? 9.388 -4.761 13.324 1.00 83.25 217 VAL A O 1
ATOM 1579 N N . GLU A 1 218 ? 8.744 -3.279 11.783 1.00 86.94 218 GLU A N 1
ATOM 1580 C CA . GLU A 1 218 ? 8.602 -2.133 12.668 1.00 86.94 218 GLU A CA 1
ATOM 1581 C C . GLU A 1 218 ? 7.130 -1.980 13.050 1.00 86.94 218 GLU A C 1
ATOM 1583 O O . GLU A 1 218 ? 6.249 -2.000 12.188 1.00 86.94 218 GLU A O 1
ATOM 1588 N N . VAL A 1 219 ? 6.856 -1.820 14.343 1.00 86.75 219 VAL A N 1
ATOM 1589 C CA . VAL A 1 219 ? 5.512 -1.517 14.834 1.00 86.75 219 VAL A CA 1
ATOM 1590 C C . VAL A 1 219 ? 5.463 -0.036 15.167 1.00 86.75 219 VAL A C 1
ATOM 1592 O O . VAL A 1 219 ? 6.127 0.435 16.089 1.00 86.75 219 VAL A O 1
ATOM 1595 N N . LEU A 1 220 ? 4.676 0.694 14.394 1.00 85.12 220 LEU A N 1
ATOM 1596 C CA . LEU A 1 220 ? 4.372 2.097 14.609 1.00 85.12 220 LEU A CA 1
ATOM 1597 C C . LEU A 1 220 ? 2.965 2.187 15.207 1.00 85.12 220 LEU A C 1
ATOM 1599 O O . LEU A 1 220 ? 2.143 1.281 15.082 1.00 85.12 220 LEU A O 1
ATOM 1603 N N . GLY A 1 221 ? 2.658 3.281 15.881 1.00 81.69 221 GLY A N 1
ATOM 1604 C CA . GLY A 1 221 ? 1.282 3.507 16.293 1.00 81.69 221 GLY A CA 1
ATOM 1605 C C . GLY A 1 221 ? 1.085 4.879 16.885 1.00 81.69 221 GLY A C 1
ATOM 1606 O O . GLY A 1 221 ? 2.046 5.517 17.310 1.00 81.69 221 GLY A O 1
ATOM 1607 N N . ASP A 1 222 ? -0.157 5.293 16.919 1.00 85.00 222 ASP A N 1
ATOM 1608 C CA . ASP A 1 222 ? -0.644 6.418 17.694 1.00 85.00 222 ASP A CA 1
ATOM 1609 C C . ASP A 1 222 ? -1.895 5.951 18.457 1.00 85.00 222 ASP A C 1
ATOM 1611 O O . ASP A 1 222 ? -2.190 4.752 18.499 1.00 85.00 222 ASP A O 1
ATOM 1615 N N . ALA A 1 223 ? -2.594 6.869 19.123 1.00 83.38 223 ALA A N 1
ATOM 1616 C CA . ALA A 1 223 ? -3.793 6.522 19.884 1.00 83.38 223 ALA A CA 1
ATOM 1617 C C . ALA A 1 223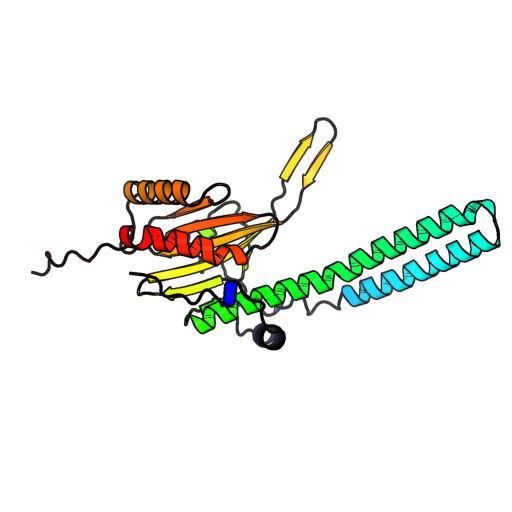 ? -4.898 5.922 18.991 1.00 83.38 223 ALA A C 1
ATOM 1619 O O . ALA A 1 223 ? -5.657 5.062 19.440 1.00 83.38 223 ALA A O 1
ATOM 1620 N N . ASP A 1 224 ? -4.956 6.332 17.721 1.00 90.25 224 ASP A N 1
ATOM 1621 C CA . ASP A 1 224 ? -6.030 5.996 16.787 1.00 90.25 224 ASP A CA 1
ATOM 1622 C C . ASP A 1 224 ? -5.675 4.833 15.856 1.00 90.25 224 ASP A C 1
ATOM 1624 O O . ASP A 1 224 ? -6.569 4.214 15.283 1.00 90.25 224 ASP A O 1
ATOM 1628 N N . TRP A 1 225 ? -4.391 4.529 15.674 1.00 92.88 225 TRP A N 1
ATOM 1629 C CA . TRP A 1 225 ? -3.916 3.544 14.710 1.00 92.88 225 TRP A CA 1
ATOM 1630 C C . TRP A 1 225 ? -2.788 2.685 15.257 1.00 92.88 225 TRP A C 1
ATOM 1632 O O . TRP A 1 225 ? -1.768 3.175 15.740 1.00 92.88 225 TRP A O 1
ATOM 1642 N N . ILE A 1 226 ? -2.905 1.382 15.024 1.00 93.06 226 ILE A N 1
ATOM 1643 C CA . ILE A 1 226 ? -1.776 0.460 15.092 1.00 93.06 226 ILE A CA 1
ATOM 1644 C C . ILE A 1 226 ? -1.306 0.171 13.680 1.00 93.06 226 ILE A C 1
ATOM 1646 O O . ILE A 1 226 ? -2.095 -0.159 12.796 1.00 93.06 226 ILE A O 1
ATOM 1650 N N . VAL A 1 227 ? -0.001 0.288 13.475 1.00 93.75 227 VAL A N 1
ATOM 1651 C CA . VAL A 1 227 ? 0.639 0.174 12.174 1.00 93.75 227 VAL A CA 1
ATOM 1652 C C . VAL A 1 227 ? 1.772 -0.833 12.277 1.00 93.75 227 VAL A C 1
ATOM 1654 O O . VAL A 1 227 ? 2.624 -0.757 13.155 1.00 93.75 227 VAL A O 1
ATOM 1657 N N . VAL A 1 228 ? 1.829 -1.754 11.330 1.00 93.69 228 VAL A N 1
ATOM 1658 C CA . VAL A 1 228 ? 2.973 -2.647 11.150 1.00 93.69 228 VAL A CA 1
ATOM 1659 C C . VAL A 1 228 ? 3.599 -2.363 9.795 1.00 93.69 228 VAL A C 1
ATOM 1661 O O . VAL A 1 228 ? 2.908 -2.180 8.791 1.00 93.69 228 VAL A O 1
ATOM 1664 N N . GLY A 1 229 ? 4.919 -2.283 9.764 1.00 91.94 229 GLY A N 1
ATOM 1665 C CA . GLY A 1 229 ? 5.677 -1.887 8.594 1.00 91.94 229 GLY A CA 1
ATOM 1666 C C . GLY A 1 229 ? 6.893 -2.770 8.383 1.00 91.94 229 GLY A C 1
ATOM 1667 O O . GLY A 1 229 ? 7.518 -3.221 9.328 1.00 91.94 229 GLY A O 1
ATOM 1668 N N . HIS A 1 230 ? 7.258 -3.007 7.133 1.00 90.12 230 HIS A N 1
ATOM 1669 C CA . HIS A 1 230 ? 8.490 -3.688 6.766 1.00 90.12 230 HIS A CA 1
ATOM 1670 C C . HIS A 1 230 ? 9.326 -2.776 5.874 1.00 90.12 230 HIS A C 1
ATOM 1672 O O . HIS A 1 230 ? 8.917 -2.426 4.757 1.00 90.12 230 HIS A O 1
ATOM 1678 N N . GLU A 1 231 ? 10.505 -2.393 6.362 1.00 87.06 231 GLU A N 1
ATOM 1679 C CA . GLU A 1 231 ? 11.441 -1.575 5.603 1.00 87.06 231 GLU A CA 1
ATOM 1680 C C . GLU A 1 231 ? 12.354 -2.456 4.746 1.00 87.06 231 GLU A C 1
ATOM 1682 O O . GLU A 1 231 ? 13.002 -3.389 5.217 1.00 87.06 231 GLU A O 1
ATOM 1687 N N . SER A 1 232 ? 12.461 -2.138 3.459 1.00 84.88 232 SER A N 1
ATOM 1688 C CA . SER A 1 232 ? 13.362 -2.855 2.563 1.00 84.88 232 SER A CA 1
ATOM 1689 C C . SER A 1 232 ? 13.920 -1.968 1.450 1.00 84.88 232 SER A C 1
ATOM 1691 O O . SER A 1 232 ? 13.449 -0.865 1.169 1.00 84.88 232 SER A O 1
ATOM 1693 N N . ARG A 1 233 ? 14.992 -2.444 0.803 1.00 80.31 233 ARG A N 1
ATOM 1694 C CA . ARG A 1 233 ? 15.604 -1.778 -0.367 1.00 80.31 233 ARG A CA 1
ATOM 1695 C C . ARG A 1 233 ? 14.758 -1.904 -1.635 1.00 80.31 233 ARG A C 1
ATOM 1697 O O . ARG A 1 233 ? 15.039 -1.253 -2.637 1.00 80.31 233 ARG A O 1
ATOM 1704 N N . TRP A 1 234 ? 13.740 -2.753 -1.598 1.00 80.06 234 TRP A N 1
ATOM 1705 C CA . TRP A 1 234 ? 12.872 -3.071 -2.720 1.00 80.06 234 TRP A CA 1
ATOM 1706 C C . TRP A 1 234 ? 11.432 -2.827 -2.297 1.00 80.06 234 TRP A C 1
ATOM 1708 O O . TRP A 1 234 ? 11.084 -3.084 -1.157 1.00 80.06 234 TRP A O 1
ATOM 1718 N N . ASN A 1 235 ? 10.566 -2.369 -3.195 1.00 73.38 235 ASN A N 1
ATOM 1719 C CA . ASN A 1 235 ? 9.146 -2.322 -2.861 1.00 73.38 235 ASN A CA 1
ATOM 1720 C C . ASN A 1 235 ? 8.610 -3.764 -2.753 1.00 73.38 235 ASN A C 1
ATOM 1722 O O . ASN A 1 235 ? 8.633 -4.507 -3.737 1.00 73.38 235 ASN A O 1
ATOM 1726 N N . THR A 1 236 ? 8.156 -4.145 -1.560 1.00 77.25 236 THR A N 1
ATOM 1727 C CA . THR A 1 236 ? 7.767 -5.510 -1.191 1.00 77.25 236 THR A CA 1
ATOM 1728 C C . THR A 1 236 ? 6.285 -5.596 -0.826 1.00 77.25 236 THR A C 1
ATOM 1730 O O . THR A 1 236 ? 5.929 -6.194 0.180 1.00 77.25 236 THR A O 1
ATOM 1733 N N . ALA A 1 237 ? 5.393 -5.105 -1.696 1.00 77.44 237 ALA A N 1
ATOM 1734 C CA . ALA A 1 237 ? 3.936 -5.266 -1.539 1.00 77.44 237 ALA A CA 1
ATOM 1735 C C . ALA A 1 237 ? 3.483 -6.721 -1.251 1.00 77.44 237 ALA A C 1
ATOM 1737 O O . ALA A 1 237 ? 2.447 -6.943 -0.638 1.00 77.44 237 ALA A O 1
ATOM 1738 N N . ARG A 1 238 ? 4.292 -7.726 -1.615 1.00 79.19 238 ARG A N 1
ATOM 1739 C CA . ARG A 1 238 ? 4.080 -9.145 -1.268 1.00 79.19 238 ARG A CA 1
ATOM 1740 C C . ARG A 1 238 ? 4.109 -9.455 0.235 1.00 79.19 238 ARG A C 1
ATOM 1742 O O . ARG A 1 238 ? 3.683 -10.538 0.612 1.00 79.19 238 ARG A O 1
ATOM 1749 N N . ARG A 1 239 ? 4.621 -8.548 1.072 1.00 87.00 239 ARG A N 1
ATOM 1750 C CA . ARG A 1 239 ? 4.607 -8.655 2.540 1.00 87.00 239 ARG A CA 1
ATOM 1751 C C . ARG A 1 239 ? 3.289 -8.178 3.154 1.00 87.00 239 ARG A C 1
ATOM 1753 O O . ARG A 1 239 ? 3.031 -8.482 4.308 1.00 87.00 239 ARG A O 1
ATOM 1760 N N . LEU A 1 240 ? 2.430 -7.485 2.399 1.00 90.94 240 LEU A N 1
ATOM 1761 C CA . LEU A 1 240 ? 1.140 -7.006 2.909 1.00 90.94 240 LEU A CA 1
ATOM 1762 C C . LEU A 1 240 ? 0.250 -8.112 3.500 1.00 90.94 240 LEU A C 1
ATOM 1764 O O . LEU A 1 240 ? -0.304 -7.870 4.564 1.00 90.94 240 LEU A O 1
ATOM 1768 N N . PRO A 1 241 ? 0.135 -9.321 2.909 1.00 92.12 241 PRO A N 1
ATOM 1769 C CA . PRO A 1 241 ? -0.629 -10.405 3.523 1.00 92.12 241 PRO A CA 1
ATOM 1770 C C . PRO A 1 241 ? -0.151 -10.759 4.936 1.00 92.12 241 PRO A C 1
ATOM 1772 O O . PRO A 1 241 ? -0.970 -10.931 5.824 1.00 92.12 241 PRO A O 1
ATOM 1775 N N . GLU A 1 242 ? 1.164 -10.831 5.147 1.00 91.81 242 GLU A N 1
ATOM 1776 C CA . GLU A 1 242 ? 1.769 -11.134 6.450 1.00 91.81 242 GLU A CA 1
ATOM 1777 C C . GLU A 1 242 ? 1.506 -10.012 7.462 1.00 91.81 242 GLU A C 1
ATOM 1779 O O . GLU A 1 242 ? 1.075 -10.274 8.581 1.00 91.81 242 GLU A O 1
ATOM 1784 N N . LEU A 1 243 ? 1.678 -8.756 7.040 1.00 92.81 243 LEU A N 1
ATOM 1785 C CA . LEU A 1 243 ? 1.382 -7.581 7.862 1.00 92.81 243 LEU A CA 1
ATOM 1786 C C . LEU A 1 243 ? -0.102 -7.517 8.269 1.00 92.81 243 LEU A C 1
ATOM 1788 O O . LEU A 1 243 ? -0.416 -7.217 9.418 1.00 92.81 243 LEU A O 1
ATOM 1792 N N . LEU A 1 244 ? -1.021 -7.837 7.355 1.00 92.75 244 LEU A N 1
ATOM 1793 C CA . LEU A 1 244 ? -2.455 -7.887 7.649 1.00 92.75 244 LEU A CA 1
ATOM 1794 C C . LEU A 1 244 ? -2.805 -9.017 8.618 1.00 92.75 244 LEU A C 1
ATOM 1796 O O . LEU A 1 244 ? -3.595 -8.793 9.530 1.00 92.75 244 LEU A O 1
ATOM 1800 N N . THR A 1 245 ? -2.186 -10.193 8.475 1.00 91.56 245 THR A N 1
ATOM 1801 C CA . THR A 1 245 ? -2.369 -11.309 9.416 1.00 91.56 245 THR A CA 1
ATOM 1802 C C . THR A 1 245 ? -1.883 -10.951 10.825 1.00 91.56 245 THR A C 1
ATOM 1804 O O . THR A 1 245 ? -2.544 -11.298 11.803 1.00 91.56 245 THR A O 1
ATOM 1807 N N . LEU A 1 246 ? -0.778 -10.207 10.954 1.00 91.88 246 LEU A N 1
ATOM 1808 C CA . LEU A 1 246 ? -0.314 -9.702 12.253 1.00 91.88 246 LEU A CA 1
ATOM 1809 C C . LEU A 1 246 ? -1.340 -8.758 12.899 1.00 91.88 246 LEU A C 1
ATOM 1811 O O . LEU A 1 246 ? -1.637 -8.893 14.085 1.00 91.88 246 LEU A O 1
ATOM 1815 N N . LEU A 1 247 ? -1.923 -7.839 12.120 1.00 91.56 247 LEU A N 1
ATOM 1816 C CA . LEU A 1 247 ? -2.970 -6.930 12.607 1.00 91.56 247 LEU A CA 1
ATOM 1817 C C . LEU A 1 247 ? -4.262 -7.661 12.981 1.00 91.56 247 LEU A C 1
ATOM 1819 O O . LEU A 1 247 ? -4.908 -7.305 13.963 1.00 91.56 247 LEU A O 1
ATOM 1823 N N . GLU A 1 248 ? -4.621 -8.703 12.235 1.00 89.75 248 GLU A N 1
ATOM 1824 C CA . GLU A 1 248 ? -5.737 -9.596 12.558 1.00 89.75 248 GLU A CA 1
ATOM 1825 C C . GLU A 1 248 ? -5.556 -10.264 13.926 1.00 89.75 248 GLU A C 1
ATOM 1827 O O . GLU A 1 248 ? -6.515 -10.356 14.692 1.00 89.75 248 GLU A O 1
ATOM 1832 N N . GLY A 1 249 ? -4.330 -10.667 14.272 1.00 86.12 249 GLY A N 1
ATOM 1833 C CA . GLY A 1 249 ? -4.018 -11.270 15.571 1.00 86.12 249 GLY A CA 1
ATOM 1834 C C . GLY A 1 249 ? -4.284 -10.345 16.763 1.00 86.12 249 GLY A C 1
ATOM 1835 O O . GLY A 1 249 ? -4.691 -10.811 17.825 1.00 86.12 249 GLY A O 1
ATOM 1836 N N . VAL A 1 250 ? -4.120 -9.032 16.582 1.00 85.25 250 VAL A N 1
ATOM 1837 C CA . VAL A 1 250 ? -4.357 -8.018 17.629 1.00 85.25 250 VAL A CA 1
ATOM 1838 C C . VAL A 1 250 ? -5.683 -7.281 17.468 1.00 85.25 250 VAL A C 1
ATOM 1840 O O . VAL A 1 250 ? -6.013 -6.379 18.243 1.00 85.25 250 VAL A O 1
ATOM 1843 N N . ALA A 1 251 ? -6.486 -7.681 16.483 1.00 80.81 251 ALA A N 1
ATOM 1844 C CA . ALA A 1 251 ? -7.787 -7.097 16.240 1.00 80.81 251 ALA A CA 1
ATOM 1845 C C . ALA A 1 251 ? -8.726 -7.176 17.469 1.00 80.81 251 ALA A C 1
ATOM 1847 O O . ALA A 1 251 ? -9.349 -6.169 17.799 1.00 80.81 251 ALA A O 1
ATOM 1848 N N . PRO A 1 252 ? -8.805 -8.292 18.215 1.00 78.56 252 PRO A N 1
ATOM 1849 C CA . PRO A 1 252 ? -9.668 -8.357 19.394 1.00 78.56 252 PRO A CA 1
ATOM 1850 C C . PRO A 1 252 ? -9.273 -7.364 20.494 1.00 78.56 252 PRO A C 1
ATOM 1852 O O . PRO A 1 252 ? -10.140 -6.750 21.097 1.00 78.56 252 PRO A O 1
ATOM 1855 N N . ALA A 1 253 ? -7.972 -7.146 20.717 1.00 74.88 253 ALA A N 1
ATOM 1856 C CA . ALA A 1 253 ? -7.476 -6.240 21.759 1.00 74.88 253 ALA A CA 1
ATOM 1857 C C . ALA A 1 2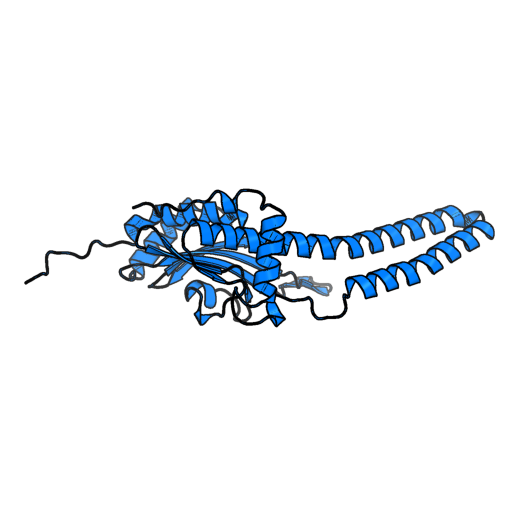53 ? -7.759 -4.756 21.464 1.00 74.88 253 ALA A C 1
ATOM 1859 O O . ALA A 1 253 ? -7.667 -3.911 22.347 1.00 74.88 253 ALA A O 1
ATOM 1860 N N . THR A 1 254 ? -8.090 -4.442 20.212 1.00 74.56 254 THR A N 1
ATOM 1861 C CA . THR A 1 254 ? -8.335 -3.079 19.722 1.00 74.56 254 THR A CA 1
ATOM 1862 C C . THR A 1 254 ? -9.821 -2.777 19.545 1.00 74.56 254 THR A C 1
ATOM 1864 O O . THR A 1 254 ? -10.165 -1.683 19.111 1.00 74.56 254 THR A O 1
ATOM 1867 N N . ALA A 1 255 ? -10.693 -3.760 19.790 1.00 71.38 255 ALA A N 1
ATOM 1868 C CA . ALA A 1 255 ? -12.143 -3.611 19.793 1.00 71.38 255 ALA A CA 1
ATOM 1869 C C . ALA A 1 255 ? -12.603 -3.766 21.240 1.00 71.38 255 ALA A C 1
ATOM 1871 O O . ALA A 1 255 ? -12.636 -4.883 21.754 1.00 71.38 255 ALA A O 1
ATOM 1872 N N . ARG A 1 256 ? -12.962 -2.669 21.911 1.00 63.06 256 ARG A N 1
ATOM 1873 C CA . ARG A 1 256 ? -13.822 -2.808 23.092 1.00 63.06 256 ARG A CA 1
ATOM 1874 C C . ARG A 1 256 ? -15.256 -2.908 22.596 1.00 63.06 256 ARG A C 1
ATOM 1876 O O . ARG A 1 256 ? -15.686 -2.068 21.809 1.00 63.06 256 ARG A O 1
ATOM 1883 N N . GLU A 1 257 ? -15.988 -3.914 23.063 1.00 54.28 257 GLU A N 1
ATOM 1884 C CA . GLU A 1 257 ? -17.447 -3.835 23.031 1.00 54.28 257 GLU A CA 1
ATOM 1885 C C . GLU A 1 257 ? -17.853 -2.570 23.803 1.00 54.28 257 GLU A C 1
ATOM 1887 O O . GLU A 1 257 ? -17.316 -2.340 24.893 1.00 54.28 257 GLU A O 1
ATOM 1892 N N . PRO A 1 258 ? -18.730 -1.715 23.248 1.00 52.94 258 PRO A N 1
ATOM 1893 C CA . PRO A 1 258 ? -19.302 -0.630 24.025 1.00 52.94 258 PRO A CA 1
ATOM 1894 C C . PRO A 1 258 ? -19.970 -1.258 25.247 1.00 52.94 258 PRO A C 1
ATOM 1896 O O . PRO A 1 258 ? -20.795 -2.159 25.101 1.00 52.94 258 PRO A O 1
ATOM 1899 N N . ASP A 1 259 ? -19.567 -0.832 26.443 1.00 49.22 259 ASP A N 1
ATOM 1900 C CA . ASP A 1 259 ? -20.145 -1.328 27.685 1.00 49.22 259 ASP A CA 1
ATOM 1901 C C . ASP A 1 259 ? -21.619 -0.912 27.713 1.00 49.22 259 ASP A C 1
ATOM 1903 O O . ASP A 1 259 ? -21.966 0.226 28.021 1.00 49.22 259 ASP A O 1
ATOM 1907 N N . THR A 1 260 ? -22.513 -1.822 27.323 1.00 53.62 260 THR A N 1
ATOM 1908 C CA . THR A 1 260 ? -23.961 -1.574 27.276 1.00 53.62 260 THR A CA 1
ATOM 1909 C C . THR A 1 260 ? -24.577 -1.438 28.672 1.00 53.62 260 THR A C 1
ATOM 1911 O O . THR A 1 260 ? -25.798 -1.429 28.797 1.00 53.62 260 THR A O 1
ATOM 1914 N N . ARG A 1 261 ? -23.763 -1.370 29.734 1.00 56.38 261 ARG A N 1
ATOM 1915 C CA . ARG A 1 261 ? -24.213 -1.187 31.119 1.00 56.38 261 ARG A CA 1
ATOM 1916 C C . ARG A 1 261 ? -24.496 0.270 31.494 1.00 56.38 261 ARG A C 1
ATOM 1918 O O . ARG A 1 261 ? -25.110 0.475 32.533 1.00 56.38 261 ARG A O 1
ATOM 1925 N N . ASP A 1 262 ? -24.155 1.232 30.636 1.00 46.62 262 ASP A N 1
ATOM 1926 C CA . ASP A 1 262 ? -24.453 2.662 30.827 1.00 46.62 262 ASP A CA 1
ATOM 1927 C C . ASP A 1 262 ? -25.525 3.181 29.845 1.00 46.62 262 ASP A C 1
ATOM 1929 O O . ASP A 1 262 ? -25.420 4.278 29.293 1.00 46.62 262 ASP A O 1
ATOM 1933 N N . VAL A 1 263 ? -26.577 2.393 29.599 1.00 47.81 263 VAL A N 1
ATOM 1934 C CA . VAL A 1 263 ? -27.825 2.923 29.024 1.00 47.81 263 VAL A CA 1
ATOM 1935 C C . VAL A 1 263 ? -28.798 3.157 30.189 1.00 47.81 263 VAL A C 1
ATOM 1937 O O . VAL A 1 263 ? -29.188 2.170 30.816 1.00 47.81 263 VAL A O 1
ATOM 1940 N N . PRO A 1 264 ? -29.127 4.419 30.530 1.00 56.09 264 PRO A N 1
ATOM 1941 C CA . PRO A 1 264 ? -30.045 4.746 31.623 1.00 56.09 264 PRO A CA 1
ATOM 1942 C C . PRO A 1 264 ? -31.485 4.287 31.364 1.00 56.09 264 PRO A C 1
ATOM 1944 O O . PRO A 1 264 ? -31.891 4.213 30.180 1.00 56.09 264 PRO A O 1
#

Solvent-accessible surface area (backbone atoms only — not comparable to full-atom values): 14488 Å² total; per-residue (Å²): 125,68,52,82,71,69,56,59,43,53,73,52,86,67,58,69,68,51,30,50,48,48,51,53,42,31,69,72,38,77,34,46,90,47,43,73,74,70,38,87,69,79,64,78,52,60,67,55,54,49,48,48,48,49,52,65,54,45,50,56,48,48,50,51,32,52,51,46,35,74,75,36,82,90,48,33,66,63,35,51,52,52,42,52,49,50,50,52,54,48,50,52,59,65,52,50,54,60,53,54,50,50,56,48,39,43,48,49,28,24,46,41,51,28,15,60,77,51,73,30,48,52,24,57,47,51,59,62,89,77,46,60,65,45,66,48,66,51,80,67,94,71,57,51,36,26,49,33,34,36,40,64,40,64,91,37,47,36,38,33,32,33,37,41,33,72,44,71,48,72,44,80,47,104,87,52,80,47,69,44,73,57,54,38,20,36,30,36,29,34,40,52,30,48,60,61,46,52,74,71,55,48,54,48,53,46,52,54,48,53,70,70,59,49,90,68,48,46,74,45,56,51,49,51,33,47,29,36,29,37,69,35,83,52,87,50,67,69,49,48,63,60,40,46,52,56,51,52,72,50,39,63,85,35,47,61,76,78,74,78,83,79,67,131

Radius of gyration: 24.67 Å; Cα contacts (8 Å, |Δi|>4): 393; chains: 1; bounding box: 78×28×71 Å

Foldseek 3Di:
DFLPFDCDLLADFDDPVLLVVLLVCVCVVVQHDDNVVSPPPPPPPVLVVLVVVLVVVLVVLVVVLVVCVVVPVVCNVVSVVVSVVSNVVSVVVSVVVVVVVSVLSSLLSSLVVRQVRQVWRWHQWDDLVRDDVQVCPPPDNDKIWGGWTWDGGPNWTKIWGKIKDQDQDFDDDVVDTDTDRQIKIKTKMKTFQVVFDDPVLLVVLLVVLPVVVDPQWDWTDDRTMTMIIGIDSDHPSSCVVVNSVSCSVCVVSRDDDDPPPPDD

Secondary structure (DSSP, 8-state):
-------HHHHSPPPHHHHHHHHHHHHTTTTSS-HHHH-TTSS--HHHHHHHHHHHHHHHHHHHHHHHHHH-TTSHHHHHHHHHHHHHHHHHHHHHHHHHHHHHHHHHHHHHHHHHHTT-EEEEEE-GGGS-HHHHHSS-S-EEEEEEEEEEETTEEEEEEEEEEE--EEEEETTEEEEE--EEEEEEEEEE-BSPPPHHHHHHHHHHHHHHH-TTEEEEE-SSEEEEEEEESS--GGGHHHHHHHHHHTTGGGBPPP-GGG--